Protein AF-A0AAV7JCQ1-F1 (afdb_monomer_lite)

Secondary structure (DSSP, 8-state):
-EEEEEEEETTEEEEEEEEHHHHHHHHHHHHHTT----PPPP-SSSTT-HHHHHHHHHHHHHHHHHHHHSHHHHTSHHHHHHH-TTTHHHHHHHHHHHHHHHHGGG-TTEEEEEE-TT-SS-TTEEEEEEEESS-TTSPPEEEEEEEPPTT----HHHHHHHHHHHHH--BTTB---SEEEEETTEEEEEEE--TT--HHHHHHT------

Organism: NCBI:txid111878

InterPro domains:
  IPR001683 Phox homology [PF00787] (9-85)
  IPR001683 Phox homology [PS50195] (1-90)
  IPR036871 PX domain superfamily [G3DSA:3.30.1520.10] (3-102)
  IPR036871 PX domain superfamily [SSF64268] (8-86)
  IPR051837 Sorting Nexin/PX Domain-Containing Protein Kinase-Like [PTHR22999] (10-205)

Foldseek 3Di:
DWAKEWDDDPPDIDIDTHDLVLVVVLQVVCVVVVNDDDQDDDDDPCCVPPVNSVVNNVRVNVVLVVQCVDPQSCPDPSNQCSRPVPCSLVVLQVVQVVQVVVVCVVVVQKDFPAWPSVDDDDSQKTWTWMDGPVDNPQAIKIKIWHFDHPPDPDDQVRVQVVQVVQQVDDDPQDFHFVDKDADPGGIITMGGDDQQDHPVCVVVVHHDDDD

Sequence (211 aa):
MYLCCSFSSDSNTNSILKRYSDFNDLNQKLIIFGITHPLPPKKFFGNMDPSFIQDRQLRLQTFIDHITQDPAIANALIVQSFFDPAHFLERMHEEALEYVSMQLRSEPKWQIVESLKDFGWRQRKHYSLAKSKVDAKISDHILIMVENGPDIALGERELNSALKTLCTIQHPYIYPTTFALPCEVGALILREFNPEGSLKDYIYKVHLVMI

Structure (mmCIF, N/CA/C/O backbone):
data_AF-A0AAV7JCQ1-F1
#
_entry.id   AF-A0AAV7JCQ1-F1
#
loop_
_atom_site.group_PDB
_atom_site.id
_atom_site.type_symbol
_atom_site.label_atom_id
_atom_site.label_alt_id
_atom_site.label_comp_id
_atom_site.label_asym_id
_atom_site.label_entity_id
_atom_site.label_seq_id
_atom_site.pdbx_PDB_ins_code
_atom_site.Cartn_x
_atom_site.Cartn_y
_atom_site.Cartn_z
_atom_site.occupancy
_atom_site.B_iso_or_equiv
_atom_site.auth_seq_id
_atom_site.auth_comp_id
_atom_site.auth_asym_id
_atom_site.auth_atom_id
_atom_site.pdbx_PDB_model_num
ATOM 1 N N . MET A 1 1 ? 23.070 -6.849 -18.634 1.00 61.16 1 MET A N 1
ATOM 2 C CA . MET A 1 1 ? 23.321 -5.396 -18.629 1.00 61.16 1 MET A CA 1
ATOM 3 C C . MET A 1 1 ? 22.218 -4.720 -17.846 1.00 61.16 1 MET A C 1
ATOM 5 O O . MET A 1 1 ? 21.051 -4.965 -18.147 1.00 61.16 1 MET A O 1
ATOM 9 N N . TYR A 1 2 ? 22.591 -3.950 -16.830 1.00 71.69 2 TYR A N 1
ATOM 10 C CA . TYR A 1 2 ? 21.657 -3.087 -16.122 1.00 71.69 2 TYR A CA 1
ATOM 11 C C . TYR A 1 2 ? 21.530 -1.755 -16.861 1.00 71.69 2 TYR A C 1
ATOM 13 O O . TYR A 1 2 ? 22.494 -1.279 -17.458 1.00 71.69 2 TYR A O 1
ATOM 21 N N . LEU A 1 3 ? 20.325 -1.204 -16.861 1.00 79.88 3 LEU A N 1
ATOM 22 C CA . LEU A 1 3 ? 19.950 0.034 -17.521 1.00 79.88 3 LEU A CA 1
ATOM 23 C C . LEU A 1 3 ? 19.464 0.978 -16.426 1.00 79.88 3 LEU A C 1
ATOM 25 O O . LEU A 1 3 ? 18.695 0.568 -15.552 1.00 79.88 3 LEU A O 1
ATOM 29 N N . CYS A 1 4 ? 19.992 2.198 -16.446 1.00 81.25 4 CYS A N 1
ATOM 30 C CA . CYS A 1 4 ? 19.630 3.231 -15.495 1.00 81.25 4 CYS A CA 1
ATOM 31 C C . CYS A 1 4 ? 18.462 4.040 -16.064 1.00 81.25 4 CYS A C 1
ATOM 33 O O . CYS A 1 4 ? 18.537 4.473 -17.215 1.00 81.25 4 CYS A O 1
ATOM 35 N N . CYS A 1 5 ? 17.413 4.228 -15.270 1.00 81.69 5 CYS A N 1
ATOM 36 C CA . CYS A 1 5 ? 16.334 5.173 -15.548 1.00 81.69 5 CYS A CA 1
ATOM 37 C C . CYS A 1 5 ? 16.123 6.042 -14.310 1.00 81.69 5 CYS A C 1
ATOM 39 O O . CYS A 1 5 ? 16.280 5.563 -13.186 1.00 81.69 5 CYS A O 1
ATOM 41 N N . SER A 1 6 ? 15.754 7.297 -14.512 1.00 77.88 6 SER A N 1
ATOM 42 C CA . SER A 1 6 ? 15.454 8.232 -13.430 1.00 77.88 6 SER A CA 1
ATOM 43 C C . SER A 1 6 ? 13.947 8.368 -13.246 1.00 77.88 6 SER A C 1
ATOM 45 O O . SER A 1 6 ? 13.186 8.210 -14.195 1.00 77.88 6 SER A O 1
ATOM 47 N N . PHE A 1 7 ? 13.503 8.674 -12.035 1.00 73.62 7 PHE A N 1
ATOM 48 C CA . PHE A 1 7 ? 12.122 9.054 -11.751 1.00 73.62 7 PHE A CA 1
ATOM 49 C C . PHE A 1 7 ? 12.107 10.091 -10.629 1.00 73.62 7 PHE A C 1
ATOM 51 O O . PHE A 1 7 ? 13.024 10.145 -9.807 1.00 73.62 7 PHE A O 1
ATOM 58 N N . SER A 1 8 ? 11.080 10.932 -10.596 1.00 67.75 8 SER A N 1
ATOM 59 C CA . SER A 1 8 ? 10.931 11.950 -9.557 1.00 67.75 8 SER A CA 1
ATOM 60 C C . SER A 1 8 ? 9.838 11.549 -8.576 1.00 67.75 8 SER A C 1
ATOM 62 O O . SER A 1 8 ? 8.750 11.153 -8.985 1.00 67.75 8 SER A O 1
ATOM 64 N N . SER A 1 9 ? 10.125 11.688 -7.286 1.00 58.06 9 SER A N 1
ATOM 65 C CA . SER A 1 9 ? 9.139 11.621 -6.205 1.00 58.06 9 SER A CA 1
ATOM 66 C C . SER A 1 9 ? 9.400 12.795 -5.268 1.00 58.06 9 SER A C 1
ATOM 68 O O . SER A 1 9 ? 10.534 12.944 -4.809 1.00 58.06 9 SER A O 1
ATOM 70 N N . ASP A 1 10 ? 8.391 13.638 -5.038 1.00 53.06 10 ASP A N 1
ATOM 71 C CA . ASP A 1 10 ? 8.399 14.733 -4.058 1.00 53.06 10 ASP A CA 1
ATOM 72 C C . ASP A 1 10 ? 9.729 15.502 -3.989 1.00 53.06 10 ASP A C 1
ATOM 74 O O . ASP A 1 10 ? 10.432 15.505 -2.982 1.00 53.06 10 ASP A O 1
ATOM 78 N N . SER A 1 11 ? 10.085 16.157 -5.101 1.00 52.19 11 SER A N 1
ATOM 79 C CA . SER A 1 11 ? 11.273 17.016 -5.299 1.00 52.19 11 SER A CA 1
ATOM 80 C C . SER A 1 11 ? 12.657 16.346 -5.339 1.00 52.19 11 SER A C 1
ATOM 82 O O . SER A 1 11 ? 13.625 17.014 -5.703 1.00 52.19 11 SER A O 1
ATOM 84 N N . ASN A 1 12 ? 12.765 15.033 -5.107 1.00 62.34 12 ASN A N 1
ATOM 85 C CA . ASN A 1 12 ? 14.009 14.279 -5.292 1.00 62.34 12 ASN A CA 1
ATOM 86 C C . ASN A 1 12 ? 14.006 13.486 -6.609 1.00 62.34 12 ASN A C 1
ATOM 88 O O . ASN A 1 12 ? 13.016 12.850 -6.975 1.00 62.34 12 ASN A O 1
ATOM 92 N N . THR A 1 13 ? 15.136 13.507 -7.325 1.00 72.25 13 THR A N 1
ATOM 93 C CA . THR A 1 13 ? 15.351 12.645 -8.499 1.00 72.25 13 THR A CA 1
ATOM 94 C C . THR A 1 13 ? 16.022 11.358 -8.044 1.00 72.25 13 THR A C 1
ATOM 96 O O . THR A 1 13 ? 17.185 11.366 -7.646 1.00 72.25 13 THR A O 1
ATOM 99 N N . ASN A 1 14 ? 15.283 10.257 -8.108 1.00 78.50 14 ASN A N 1
ATOM 100 C CA . ASN A 1 14 ? 15.769 8.918 -7.814 1.00 78.50 14 ASN A CA 1
ATOM 101 C C . ASN A 1 14 ? 16.173 8.210 -9.110 1.00 78.50 14 ASN A C 1
ATOM 103 O O . ASN A 1 14 ? 15.700 8.547 -10.195 1.00 78.50 14 ASN A O 1
ATOM 107 N N . SER A 1 15 ? 17.050 7.213 -9.005 1.00 83.81 15 SER A N 1
ATOM 108 C CA . SER A 1 15 ? 17.444 6.378 -10.142 1.00 83.81 15 SER A CA 1
ATOM 109 C C . SER A 1 15 ? 17.246 4.905 -9.823 1.00 83.81 15 SER A C 1
ATOM 111 O O . SER A 1 15 ? 17.480 4.460 -8.701 1.00 83.81 15 SER A O 1
ATOM 113 N N . ILE A 1 16 ? 16.807 4.147 -10.822 1.00 87.69 16 ILE A N 1
ATOM 114 C CA . ILE A 1 16 ? 16.701 2.695 -10.762 1.00 87.69 16 ILE A CA 1
ATOM 115 C C . ILE A 1 16 ? 17.713 2.049 -11.681 1.00 87.69 16 ILE A C 1
ATOM 117 O O . ILE A 1 16 ? 17.907 2.466 -12.820 1.00 87.69 16 ILE A O 1
ATOM 121 N N . LEU A 1 17 ? 18.299 0.960 -11.199 1.00 90.88 17 LEU A N 1
ATOM 122 C CA . LEU A 1 17 ? 19.210 0.131 -11.965 1.00 90.88 17 LEU A CA 1
ATOM 123 C C . LEU A 1 17 ? 18.565 -1.241 -12.186 1.00 90.88 17 LEU A C 1
ATOM 125 O O . LEU A 1 17 ? 18.558 -2.091 -11.296 1.00 90.88 17 LEU A O 1
ATOM 129 N N . LYS A 1 18 ? 17.997 -1.464 -13.377 1.00 92.00 18 LYS A N 1
ATOM 130 C CA . LYS A 1 18 ? 17.222 -2.677 -13.705 1.00 92.00 18 LYS A CA 1
ATOM 131 C C . LYS A 1 18 ? 17.664 -3.289 -15.025 1.00 92.00 18 LYS A C 1
ATOM 133 O O . LYS A 1 18 ? 18.114 -2.599 -15.936 1.00 92.00 18 LYS A O 1
ATOM 138 N N . ARG A 1 19 ? 17.559 -4.607 -15.163 1.00 91.94 19 ARG A N 1
ATOM 139 C CA . ARG A 1 19 ? 17.804 -5.284 -16.443 1.00 91.94 19 ARG A CA 1
ATOM 140 C C . ARG A 1 19 ? 16.589 -5.099 -17.338 1.00 91.94 19 ARG A C 1
ATOM 142 O O . ARG A 1 19 ? 15.465 -5.035 -16.859 1.00 91.94 19 ARG A O 1
ATOM 149 N N . TYR A 1 20 ? 16.795 -5.137 -18.653 1.00 91.94 20 TYR A N 1
ATOM 150 C CA . TYR A 1 20 ? 15.691 -5.112 -19.621 1.00 91.94 20 TYR A CA 1
ATOM 151 C C . TYR A 1 20 ? 14.612 -6.180 -19.337 1.00 91.94 20 TYR A C 1
ATOM 153 O O . TYR A 1 20 ? 13.430 -5.923 -19.535 1.00 91.94 20 TYR A O 1
ATOM 161 N N . SER A 1 21 ? 15.005 -7.371 -18.863 1.00 92.50 21 SER A N 1
ATOM 162 C CA . SER A 1 21 ? 14.058 -8.423 -18.464 1.00 92.50 21 SER A CA 1
ATOM 163 C C . SER A 1 21 ? 13.090 -7.951 -17.385 1.00 92.50 21 SER A C 1
ATOM 165 O O . SER A 1 21 ? 11.907 -8.238 -17.480 1.00 92.50 21 SER A O 1
ATOM 167 N N . ASP A 1 22 ? 13.570 -7.165 -16.425 1.00 94.38 22 ASP A N 1
ATOM 168 C CA . ASP A 1 22 ? 12.761 -6.697 -15.306 1.00 94.38 22 ASP A CA 1
ATOM 169 C C . ASP A 1 22 ? 11.690 -5.700 -15.808 1.00 94.38 22 ASP A C 1
ATOM 171 O O . ASP A 1 22 ? 10.535 -5.770 -15.394 1.00 94.38 22 ASP A O 1
ATOM 175 N N . PHE A 1 23 ? 12.033 -4.829 -16.772 1.00 94.50 23 PHE A N 1
ATOM 176 C CA . PHE A 1 23 ? 11.061 -3.956 -17.457 1.00 94.50 23 PHE A CA 1
ATOM 177 C C . PHE A 1 23 ? 10.055 -4.751 -18.293 1.00 94.50 23 PHE A C 1
ATOM 179 O O . PHE A 1 23 ? 8.871 -4.425 -18.325 1.00 94.50 23 PHE A O 1
ATOM 186 N N . ASN A 1 24 ? 10.517 -5.801 -18.976 1.00 93.56 24 ASN A N 1
ATOM 187 C CA . ASN A 1 24 ? 9.639 -6.690 -19.727 1.00 93.56 24 ASN A CA 1
ATOM 188 C C . ASN A 1 24 ? 8.624 -7.373 -18.806 1.00 93.56 24 ASN A C 1
ATOM 190 O O . ASN A 1 24 ? 7.446 -7.413 -19.145 1.00 93.56 24 ASN A O 1
ATOM 194 N N . ASP A 1 25 ? 9.057 -7.854 -17.645 1.00 93.81 25 ASP A N 1
ATOM 195 C CA . ASP A 1 25 ? 8.185 -8.509 -16.672 1.00 93.81 25 ASP A CA 1
ATOM 196 C C . ASP A 1 25 ? 7.176 -7.527 -16.063 1.00 93.81 25 ASP A C 1
ATOM 198 O O . ASP A 1 25 ? 6.000 -7.867 -15.920 1.00 93.81 25 ASP A O 1
ATOM 202 N N . LEU A 1 26 ? 7.595 -6.289 -15.768 1.00 94.50 26 LEU A N 1
ATOM 203 C CA . LEU A 1 26 ? 6.680 -5.218 -15.364 1.00 94.50 26 LEU A CA 1
ATOM 204 C C . LEU A 1 26 ? 5.636 -4.934 -16.453 1.00 94.50 26 LEU A C 1
ATOM 206 O O . LEU A 1 26 ? 4.442 -4.909 -16.163 1.00 94.50 26 LEU A O 1
ATOM 210 N N . ASN A 1 27 ? 6.061 -4.774 -17.708 1.00 94.06 27 ASN A N 1
ATOM 211 C CA . ASN A 1 27 ? 5.157 -4.495 -18.822 1.00 94.06 27 ASN A CA 1
ATOM 212 C C . ASN A 1 27 ? 4.129 -5.620 -19.030 1.00 94.06 27 ASN A C 1
ATOM 214 O O . ASN A 1 27 ? 2.952 -5.345 -19.229 1.00 94.06 27 ASN A O 1
ATOM 218 N N . GLN A 1 28 ? 4.540 -6.890 -18.923 1.00 92.69 28 GLN A N 1
ATOM 219 C CA . GLN A 1 28 ? 3.600 -8.016 -19.002 1.00 92.69 28 GLN A CA 1
ATOM 220 C C . GLN A 1 28 ? 2.552 -7.972 -17.883 1.00 92.69 28 GLN A C 1
ATOM 222 O O . GLN A 1 28 ? 1.379 -8.231 -18.139 1.00 92.69 28 GLN A O 1
ATOM 227 N N . LYS A 1 29 ? 2.946 -7.597 -16.658 1.00 92.75 29 LYS A N 1
ATOM 228 C CA . LYS A 1 29 ? 1.998 -7.415 -15.549 1.00 92.75 29 LYS A CA 1
ATOM 229 C C . LYS A 1 29 ? 1.035 -6.259 -15.818 1.00 92.75 29 LYS A C 1
ATOM 231 O O . LYS A 1 29 ? -0.156 -6.422 -15.593 1.00 92.75 29 LYS A O 1
ATOM 236 N N . LEU A 1 30 ? 1.523 -5.127 -16.326 1.00 91.69 30 LEU A N 1
ATOM 237 C CA . LEU A 1 30 ? 0.706 -3.948 -16.643 1.00 91.69 30 LEU A CA 1
ATOM 238 C C . LEU A 1 30 ? -0.323 -4.218 -17.752 1.00 91.69 30 LEU A C 1
ATOM 240 O O . LEU A 1 30 ? -1.477 -3.815 -17.620 1.00 91.69 30 LEU A O 1
ATOM 244 N N . ILE A 1 31 ? 0.056 -4.971 -18.791 1.00 91.06 31 ILE A N 1
ATOM 245 C CA . ILE A 1 31 ? -0.844 -5.336 -19.897 1.00 91.06 31 ILE A CA 1
ATOM 246 C C . ILE A 1 31 ? -2.062 -6.128 -19.401 1.00 91.06 31 ILE A C 1
ATOM 248 O O . ILE A 1 31 ? -3.165 -5.912 -19.900 1.00 91.06 31 ILE A O 1
ATOM 252 N N . ILE A 1 32 ? -1.899 -7.000 -18.396 1.00 87.06 32 ILE A N 1
ATOM 253 C CA . ILE A 1 32 ? -3.019 -7.744 -17.785 1.00 87.06 32 ILE A CA 1
ATOM 254 C C . ILE A 1 32 ? -4.061 -6.784 -17.189 1.00 87.06 32 ILE A C 1
ATOM 256 O O . ILE A 1 32 ? -5.254 -7.080 -17.210 1.00 87.06 32 ILE A O 1
ATOM 260 N N . PHE A 1 33 ? -3.627 -5.616 -16.709 1.00 83.00 33 PHE A N 1
ATOM 261 C CA . PHE A 1 33 ? -4.494 -4.560 -16.182 1.00 83.00 33 PHE A CA 1
ATOM 262 C C . PHE A 1 33 ? -4.992 -3.580 -17.260 1.00 83.00 33 PHE A C 1
ATOM 264 O O . PHE A 1 33 ? -5.575 -2.554 -16.927 1.00 83.00 33 PHE A O 1
ATOM 271 N N . GLY A 1 34 ? -4.768 -3.869 -18.547 1.00 85.62 34 GLY A N 1
ATOM 272 C CA . GLY A 1 34 ? -5.175 -3.011 -19.665 1.00 85.62 34 GLY A CA 1
ATOM 273 C C . GLY A 1 34 ? -4.279 -1.788 -19.890 1.00 85.62 34 GLY A C 1
ATOM 274 O O . GLY A 1 34 ? -4.560 -0.978 -20.771 1.00 85.62 34 GLY A O 1
ATOM 275 N N . ILE A 1 35 ? -3.184 -1.658 -19.137 1.00 83.62 35 ILE A N 1
ATOM 276 C CA . ILE A 1 35 ? -2.216 -0.569 -19.285 1.00 83.62 35 ILE A CA 1
ATOM 277 C C . ILE A 1 35 ? -1.240 -0.969 -20.388 1.00 83.62 35 ILE A C 1
ATOM 279 O O . ILE A 1 35 ? -0.440 -1.892 -20.224 1.00 83.62 35 ILE A O 1
ATOM 283 N N . THR A 1 36 ? -1.317 -0.296 -21.535 1.00 81.38 36 THR A N 1
ATOM 284 C CA . THR A 1 36 ? -0.523 -0.650 -22.716 1.00 81.38 36 THR A CA 1
ATOM 285 C C . THR A 1 36 ? 0.457 0.460 -23.068 1.00 81.38 36 THR A C 1
ATOM 287 O O . THR A 1 36 ? 0.069 1.590 -23.347 1.00 81.38 36 THR A O 1
ATOM 290 N N . HIS A 1 37 ? 1.749 0.128 -23.083 1.00 78.88 37 HIS A N 1
ATOM 291 C CA . HIS A 1 37 ? 2.787 1.013 -23.600 1.00 78.88 37 HIS A CA 1
ATOM 292 C C . HIS A 1 37 ? 3.837 0.204 -24.374 1.00 78.88 37 HIS A C 1
ATOM 294 O O . HIS A 1 37 ? 4.206 -0.895 -23.944 1.00 78.88 37 HIS A O 1
ATOM 300 N N . PRO A 1 38 ? 4.326 0.691 -25.530 1.00 79.06 38 PRO A N 1
ATOM 301 C CA . PRO A 1 38 ? 5.313 -0.037 -26.310 1.00 79.06 38 PRO A CA 1
ATOM 302 C C . PRO A 1 38 ? 6.655 -0.098 -25.576 1.00 79.06 38 PRO A C 1
ATOM 304 O O . PRO A 1 38 ? 7.371 0.893 -25.449 1.00 79.06 38 PRO A O 1
ATOM 307 N N . LEU A 1 39 ? 7.039 -1.299 -25.148 1.00 86.31 39 LEU A N 1
ATOM 308 C CA . LEU A 1 39 ? 8.393 -1.562 -24.676 1.00 86.31 39 LEU A CA 1
ATOM 309 C C . LEU A 1 39 ? 9.349 -1.671 -25.882 1.00 86.31 39 LEU A C 1
ATOM 311 O O . LEU A 1 39 ? 8.986 -2.297 -26.884 1.00 86.31 39 LEU A O 1
ATOM 315 N N . PRO A 1 40 ? 10.582 -1.125 -25.827 1.00 84.56 40 PRO A N 1
ATOM 316 C CA . PRO A 1 40 ? 11.563 -1.334 -26.892 1.00 84.56 40 PRO A CA 1
ATOM 317 C C . PRO A 1 40 ? 11.792 -2.834 -27.139 1.00 84.56 40 PRO A C 1
ATOM 319 O O . PRO A 1 40 ? 11.845 -3.596 -26.174 1.00 84.56 40 PRO A O 1
ATOM 322 N N . PRO A 1 41 ? 11.961 -3.294 -28.390 1.00 81.88 41 PRO A N 1
ATOM 323 C CA . PRO A 1 41 ? 12.052 -4.719 -28.692 1.00 81.88 41 PRO A CA 1
ATOM 324 C C . PRO A 1 41 ? 13.305 -5.390 -28.102 1.00 81.88 41 PRO A C 1
ATOM 326 O O . PRO A 1 41 ? 14.368 -4.781 -27.893 1.00 81.88 41 PRO A O 1
ATOM 329 N N . LYS A 1 42 ? 13.194 -6.704 -27.868 1.00 82.69 42 LYS A N 1
ATOM 330 C CA . LYS A 1 42 ? 14.349 -7.558 -27.562 1.00 82.69 42 LYS A CA 1
ATOM 331 C C . LYS A 1 42 ? 15.278 -7.601 -28.776 1.00 82.69 42 LYS A C 1
ATOM 333 O O . LYS A 1 42 ? 14.833 -7.689 -29.914 1.00 82.69 42 LYS A O 1
ATOM 338 N N . LYS A 1 43 ? 16.585 -7.570 -28.517 1.00 83.06 43 LYS A N 1
ATOM 339 C CA . LYS A 1 43 ? 17.634 -7.716 -29.533 1.00 83.06 43 LYS A CA 1
ATOM 340 C C . LYS A 1 43 ? 18.603 -8.777 -29.034 1.00 83.06 43 LYS A C 1
ATOM 342 O O . LYS A 1 43 ? 19.131 -8.632 -27.931 1.00 83.06 43 LYS A O 1
ATOM 347 N N . PHE A 1 44 ? 18.767 -9.845 -29.810 1.00 74.06 44 PHE A N 1
ATOM 348 C CA . PHE A 1 44 ? 19.559 -11.018 -29.427 1.00 74.06 44 PHE A CA 1
ATOM 349 C C . PHE A 1 44 ? 21.017 -10.936 -29.910 1.00 74.06 44 PHE A C 1
ATOM 351 O O . PHE A 1 44 ? 21.899 -11.457 -29.240 1.00 74.06 44 PHE A O 1
ATOM 358 N N . PHE A 1 45 ? 21.286 -10.208 -31.000 1.00 74.94 45 PHE A N 1
ATOM 359 C CA . PHE A 1 45 ? 22.631 -9.964 -31.541 1.00 74.94 45 PHE A CA 1
ATOM 360 C C . PHE A 1 45 ? 22.998 -8.477 -31.456 1.00 74.94 45 PHE A C 1
ATOM 362 O O . PHE A 1 45 ? 22.146 -7.623 -31.690 1.00 74.94 45 PHE A O 1
ATOM 369 N N . GLY A 1 46 ? 24.250 -8.140 -31.123 1.00 77.81 46 GLY A N 1
ATOM 370 C CA . GLY A 1 46 ? 24.684 -6.737 -30.994 1.00 77.81 46 GLY A CA 1
ATOM 371 C C . GLY A 1 46 ? 23.925 -5.967 -29.904 1.00 77.81 46 GLY A C 1
ATOM 372 O O . GLY A 1 46 ? 23.603 -4.793 -30.069 1.00 77.81 46 GLY A O 1
ATOM 373 N N . ASN A 1 47 ? 23.567 -6.652 -28.816 1.00 77.88 47 ASN A N 1
ATOM 374 C CA . ASN A 1 47 ? 22.853 -6.092 -27.665 1.00 77.88 47 ASN A CA 1
ATOM 375 C C . ASN A 1 47 ? 23.764 -5.327 -26.689 1.00 77.88 47 ASN A C 1
ATOM 377 O O . ASN A 1 47 ? 23.254 -4.708 -25.758 1.00 77.88 47 ASN A O 1
ATOM 381 N N . MET A 1 48 ? 25.077 -5.380 -26.921 1.00 82.62 48 MET A N 1
ATOM 382 C CA . MET A 1 48 ? 26.105 -4.620 -26.208 1.00 82.62 48 MET A CA 1
ATOM 383 C C . MET A 1 48 ? 26.631 -3.434 -27.036 1.00 82.62 48 MET A C 1
ATOM 385 O O . MET A 1 48 ? 27.576 -2.775 -26.618 1.00 82.62 48 MET A O 1
ATOM 389 N N . ASP A 1 49 ? 26.051 -3.180 -28.215 1.00 89.25 49 ASP A N 1
ATOM 390 C CA . ASP A 1 49 ? 26.411 -2.029 -29.043 1.00 89.25 49 ASP A CA 1
ATOM 391 C C . ASP A 1 49 ? 26.050 -0.709 -28.322 1.00 89.25 49 ASP A C 1
ATOM 393 O O . ASP A 1 49 ? 24.901 -0.566 -27.893 1.00 89.25 49 ASP A O 1
ATOM 397 N N . PRO A 1 50 ? 26.980 0.256 -28.177 1.00 88.50 50 PRO A N 1
ATOM 398 C CA . PRO A 1 50 ? 26.738 1.485 -27.418 1.00 88.50 50 PRO A CA 1
ATOM 399 C C . PRO A 1 50 ? 25.542 2.309 -27.904 1.00 88.50 50 PRO A C 1
ATOM 401 O O . PRO A 1 50 ? 24.747 2.758 -27.079 1.00 88.50 50 PRO A O 1
ATOM 404 N N . SER A 1 51 ? 25.373 2.464 -29.223 1.00 88.62 51 SER A N 1
ATOM 405 C CA . SER A 1 51 ? 24.254 3.228 -29.796 1.00 88.62 51 SER A CA 1
ATOM 406 C C . SER A 1 51 ? 22.918 2.556 -29.488 1.00 88.62 51 SER A C 1
ATOM 408 O O . SER A 1 51 ? 21.962 3.193 -29.051 1.00 88.62 51 SER A O 1
ATOM 410 N N . PHE A 1 52 ? 22.887 1.227 -29.584 1.00 88.38 52 PHE A N 1
ATOM 411 C CA . PHE A 1 52 ? 21.719 0.441 -29.233 1.00 88.38 52 PHE A CA 1
ATOM 412 C C . PHE A 1 52 ? 21.362 0.524 -27.743 1.00 88.38 52 PHE A C 1
ATOM 414 O O . PHE A 1 52 ? 20.182 0.571 -27.387 1.00 88.38 52 PHE A O 1
ATOM 421 N N . ILE A 1 53 ? 22.365 0.510 -26.862 1.00 88.69 53 ILE A N 1
ATOM 422 C CA . ILE A 1 53 ? 22.154 0.652 -25.419 1.00 88.69 53 ILE A CA 1
ATOM 423 C C . ILE A 1 53 ? 21.565 2.026 -25.114 1.00 88.69 53 ILE A C 1
ATOM 425 O O . ILE A 1 53 ? 20.589 2.095 -24.370 1.00 88.69 53 ILE A O 1
ATOM 429 N N . GLN A 1 54 ? 22.114 3.087 -25.708 1.00 88.44 54 GLN A N 1
ATOM 430 C CA . GLN A 1 54 ? 21.641 4.457 -25.519 1.00 88.44 54 GLN A CA 1
ATOM 431 C C . GLN A 1 54 ? 20.189 4.622 -25.991 1.00 88.44 54 GLN A C 1
ATOM 433 O O . GLN A 1 54 ? 19.339 5.075 -25.223 1.00 88.44 54 GLN A O 1
ATOM 438 N N . ASP A 1 55 ? 19.873 4.158 -27.202 1.00 90.19 55 ASP A N 1
ATOM 439 C CA . ASP A 1 55 ? 18.508 4.177 -27.739 1.00 90.19 55 ASP A CA 1
ATOM 440 C C . ASP A 1 55 ? 17.531 3.403 -26.849 1.00 90.19 55 ASP A C 1
ATOM 442 O O . ASP A 1 55 ? 16.390 3.818 -26.622 1.00 90.19 55 ASP A O 1
ATOM 446 N N . ARG A 1 56 ? 17.967 2.253 -26.326 1.00 91.38 56 ARG A N 1
ATOM 447 C CA . ARG A 1 56 ? 17.156 1.452 -25.413 1.00 91.38 56 ARG A CA 1
ATOM 448 C C . ARG A 1 56 ? 16.941 2.167 -24.082 1.00 91.38 56 ARG A C 1
ATOM 450 O O . ARG A 1 56 ? 15.818 2.132 -23.593 1.00 91.38 56 ARG A O 1
ATOM 457 N N . GLN A 1 57 ? 17.968 2.786 -23.501 1.00 91.06 57 GLN A N 1
ATOM 458 C CA . GLN A 1 57 ? 17.839 3.557 -22.260 1.00 91.06 57 GLN A CA 1
ATOM 459 C C . GLN A 1 57 ? 16.829 4.692 -22.423 1.00 91.06 57 GLN A C 1
ATOM 461 O O . GLN A 1 57 ? 15.933 4.811 -21.595 1.00 91.06 57 GLN A O 1
ATOM 466 N N . LEU A 1 58 ? 16.897 5.441 -23.528 1.00 91.19 58 LEU A N 1
ATOM 467 C CA . LEU A 1 58 ? 15.949 6.518 -23.819 1.00 91.19 58 LEU A CA 1
ATOM 468 C C . LEU A 1 58 ? 14.504 6.007 -23.892 1.00 91.19 58 LEU A C 1
ATOM 470 O O . LEU A 1 58 ? 13.608 6.563 -23.268 1.00 91.19 58 LEU A O 1
ATOM 474 N N . ARG A 1 59 ? 14.268 4.905 -24.611 1.00 92.00 59 ARG A N 1
ATOM 475 C CA . ARG A 1 59 ? 12.920 4.326 -24.739 1.00 92.00 59 ARG A CA 1
ATOM 476 C C . ARG A 1 59 ? 12.398 3.730 -23.432 1.00 92.00 59 ARG A C 1
ATOM 478 O O . ARG A 1 59 ? 11.198 3.773 -23.182 1.00 92.00 59 ARG A O 1
ATOM 485 N N . LEU A 1 60 ? 13.276 3.159 -22.606 1.00 93.88 60 LEU A N 1
ATOM 486 C CA . LEU A 1 60 ? 12.898 2.701 -21.268 1.00 93.88 60 LEU A CA 1
ATOM 487 C C . LEU A 1 60 ? 12.596 3.875 -20.336 1.00 93.88 60 LEU A C 1
ATOM 489 O O . LEU A 1 60 ? 11.673 3.763 -19.538 1.00 93.88 60 LEU A O 1
ATOM 493 N N . GLN A 1 61 ? 13.300 5.001 -20.478 1.00 92.62 61 GLN A N 1
ATOM 494 C CA . GLN A 1 61 ? 12.966 6.228 -19.761 1.00 92.62 61 GLN A CA 1
ATOM 495 C C . GLN A 1 61 ? 11.562 6.710 -20.138 1.00 92.62 61 GLN A C 1
ATOM 497 O O . GLN A 1 61 ? 10.742 6.894 -19.251 1.00 92.62 61 GLN A O 1
ATOM 502 N N . THR A 1 62 ? 11.230 6.774 -21.433 1.00 91.88 62 THR A N 1
ATOM 503 C CA . THR A 1 62 ? 9.871 7.128 -21.885 1.00 91.88 62 THR A CA 1
ATOM 504 C C . THR A 1 62 ? 8.798 6.198 -21.310 1.00 91.88 62 THR A C 1
ATOM 506 O O . THR A 1 62 ? 7.722 6.655 -20.932 1.00 91.88 62 THR A O 1
ATOM 509 N N . PHE A 1 63 ? 9.088 4.897 -21.205 1.00 92.38 63 PHE A N 1
ATOM 510 C CA . PHE A 1 63 ? 8.187 3.942 -20.558 1.00 92.38 63 PHE A CA 1
ATOM 511 C C . PHE A 1 63 ? 7.982 4.259 -19.066 1.00 92.38 63 PHE A C 1
ATOM 513 O O . PHE A 1 63 ? 6.844 4.235 -18.602 1.00 92.38 63 PHE A O 1
ATOM 520 N N . ILE A 1 64 ? 9.050 4.585 -18.328 1.00 92.62 64 ILE A N 1
ATOM 521 C CA . ILE A 1 64 ? 8.964 5.005 -16.919 1.00 92.62 64 ILE A CA 1
ATOM 522 C C . ILE A 1 64 ? 8.172 6.302 -16.774 1.00 92.62 64 ILE A C 1
ATOM 524 O O . ILE A 1 64 ? 7.249 6.356 -15.961 1.00 92.62 64 ILE A O 1
ATOM 528 N N . ASP A 1 65 ? 8.471 7.309 -17.592 1.00 90.88 65 ASP A N 1
ATOM 529 C CA . ASP A 1 65 ? 7.767 8.592 -17.582 1.00 90.88 65 ASP A CA 1
ATOM 530 C C . ASP A 1 65 ? 6.263 8.378 -17.797 1.00 90.88 65 ASP A C 1
ATOM 532 O O . ASP A 1 65 ? 5.438 8.949 -17.094 1.00 90.88 65 ASP A O 1
ATOM 536 N N . HIS A 1 66 ? 5.886 7.490 -18.719 1.00 90.19 66 HIS A N 1
ATOM 537 C CA . HIS A 1 66 ? 4.487 7.181 -18.989 1.00 90.19 66 HIS A CA 1
ATOM 538 C C . HIS A 1 66 ? 3.767 6.529 -17.798 1.00 90.19 66 HIS A C 1
ATOM 540 O O . HIS A 1 66 ? 2.690 6.980 -17.415 1.00 90.19 66 HIS A O 1
ATOM 546 N N . ILE A 1 67 ? 4.343 5.488 -17.185 1.00 90.38 67 ILE A N 1
ATOM 547 C CA . ILE A 1 67 ? 3.684 4.784 -16.065 1.00 90.38 67 ILE A CA 1
ATOM 548 C C . ILE A 1 67 ? 3.680 5.598 -14.764 1.00 90.38 67 ILE A C 1
ATOM 550 O O . ILE A 1 67 ? 2.949 5.264 -13.837 1.00 90.38 67 ILE A O 1
ATOM 554 N N . THR A 1 68 ? 4.504 6.645 -14.685 1.00 89.94 68 THR A N 1
ATOM 555 C CA . THR A 1 68 ? 4.574 7.555 -13.531 1.00 89.94 68 THR A CA 1
ATOM 556 C C . THR A 1 68 ? 3.738 8.825 -13.707 1.00 89.94 68 THR A C 1
ATOM 558 O O . THR A 1 68 ? 3.482 9.509 -12.721 1.00 89.94 68 THR A O 1
ATOM 561 N N . GLN A 1 69 ? 3.264 9.126 -14.922 1.00 88.31 69 GLN A N 1
ATOM 562 C CA . GLN A 1 69 ? 2.373 10.263 -15.196 1.00 88.31 69 GLN A CA 1
ATOM 563 C C . GLN A 1 69 ? 0.960 10.081 -14.632 1.00 88.31 69 GLN A C 1
ATOM 565 O O . GLN A 1 69 ? 0.333 11.062 -14.238 1.00 88.31 69 GLN A O 1
ATOM 570 N N . ASP A 1 70 ? 0.446 8.851 -14.616 1.00 85.88 70 ASP A N 1
ATOM 571 C CA . ASP A 1 70 ? -0.8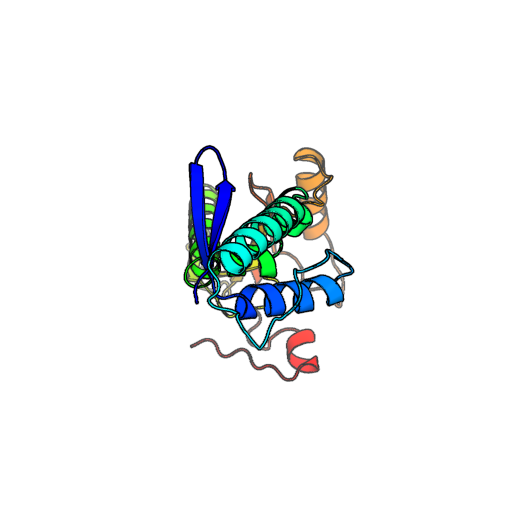71 8.541 -14.062 1.00 85.88 70 ASP A CA 1
ATOM 572 C C . ASP A 1 70 ? -0.728 8.169 -12.575 1.00 85.88 70 ASP A C 1
ATOM 574 O O . ASP A 1 70 ? -0.085 7.161 -12.272 1.00 85.88 70 ASP A O 1
ATOM 578 N N . PRO A 1 71 ? -1.328 8.922 -11.632 1.00 84.25 71 PRO A N 1
ATOM 579 C CA . PRO A 1 71 ? -1.198 8.633 -10.208 1.00 84.25 71 PRO A CA 1
ATOM 580 C C . PRO A 1 71 ? -1.707 7.250 -9.801 1.00 84.25 71 PRO A C 1
ATOM 582 O O . PRO A 1 71 ? -1.132 6.655 -8.893 1.00 84.25 71 PRO A O 1
ATOM 585 N N . ALA A 1 72 ? -2.749 6.713 -10.437 1.00 83.56 72 ALA A N 1
ATOM 586 C CA . ALA A 1 72 ? -3.275 5.392 -10.107 1.00 83.56 72 ALA A CA 1
ATOM 587 C C . ALA A 1 72 ? -2.303 4.284 -10.539 1.00 83.56 72 ALA A C 1
ATOM 589 O O . ALA A 1 72 ? -2.096 3.323 -9.795 1.00 83.56 72 ALA A O 1
ATOM 590 N N . ILE A 1 73 ? -1.659 4.442 -11.700 1.00 88.00 73 ILE A N 1
ATOM 591 C CA . ILE A 1 73 ? -0.622 3.517 -12.182 1.00 88.00 73 ILE A CA 1
ATOM 592 C C . ILE A 1 73 ? 0.656 3.670 -11.357 1.00 88.00 73 ILE A C 1
ATOM 594 O O . ILE A 1 73 ? 1.206 2.674 -10.889 1.00 88.00 73 ILE A O 1
ATOM 598 N N . ALA A 1 74 ? 1.098 4.905 -11.120 1.00 88.44 74 ALA A N 1
ATOM 599 C CA . ALA A 1 74 ? 2.296 5.211 -10.349 1.00 88.44 74 ALA A CA 1
ATOM 600 C C . ALA A 1 74 ? 2.212 4.632 -8.932 1.00 88.44 74 ALA A C 1
ATOM 602 O O . ALA A 1 74 ? 3.185 4.077 -8.430 1.00 88.44 74 ALA A O 1
ATOM 603 N N . ASN A 1 75 ? 1.036 4.709 -8.303 1.00 83.06 75 ASN A N 1
ATOM 604 C CA . ASN A 1 75 ? 0.769 4.173 -6.968 1.00 83.06 75 ASN A CA 1
ATOM 605 C C . ASN A 1 75 ? 0.394 2.682 -6.951 1.00 83.06 75 ASN A C 1
ATOM 607 O O . ASN A 1 75 ? 0.146 2.124 -5.874 1.00 83.06 75 ASN A O 1
ATOM 611 N N . ALA A 1 76 ? 0.329 2.022 -8.111 1.00 85.62 76 ALA A N 1
ATOM 612 C CA . ALA A 1 76 ? 0.066 0.596 -8.173 1.00 85.62 76 ALA A CA 1
ATOM 613 C C . ALA A 1 76 ? 1.236 -0.177 -7.558 1.00 85.62 76 ALA A C 1
ATOM 615 O O . ALA A 1 76 ? 2.404 0.091 -7.847 1.00 85.62 76 ALA A O 1
ATOM 616 N N . LEU A 1 77 ? 0.920 -1.205 -6.766 1.00 84.88 77 LEU A N 1
ATOM 617 C CA . LEU A 1 77 ? 1.931 -2.010 -6.077 1.00 84.88 77 LEU A CA 1
ATOM 618 C C . LEU A 1 77 ? 2.993 -2.555 -7.041 1.00 84.88 77 LEU A C 1
ATOM 620 O O . LEU A 1 77 ? 4.180 -2.496 -6.754 1.00 84.88 77 LEU A O 1
ATOM 624 N N . ILE A 1 78 ? 2.581 -3.046 -8.213 1.00 88.88 78 ILE A N 1
ATOM 625 C CA . ILE A 1 78 ? 3.514 -3.604 -9.201 1.00 88.88 78 ILE A CA 1
ATOM 626 C C . ILE A 1 78 ? 4.543 -2.580 -9.703 1.00 88.88 78 ILE A C 1
ATOM 628 O O . ILE A 1 78 ? 5.656 -2.975 -10.042 1.00 88.88 78 ILE A O 1
ATOM 632 N N . VAL A 1 79 ? 4.186 -1.292 -9.732 1.00 91.06 79 VAL A N 1
ATOM 633 C CA . VAL A 1 79 ? 5.055 -0.188 -10.156 1.00 91.06 79 VAL A CA 1
ATOM 634 C C . VAL A 1 79 ? 5.940 0.254 -8.993 1.00 91.06 79 VAL A C 1
ATOM 636 O O . VAL A 1 79 ? 7.157 0.321 -9.138 1.00 91.06 79 VAL A O 1
ATOM 639 N N . GLN A 1 80 ? 5.367 0.447 -7.807 1.00 89.44 80 GLN A N 1
ATOM 640 C CA . GLN A 1 80 ? 6.131 0.818 -6.615 1.00 89.44 80 GLN A CA 1
ATOM 641 C C . GLN A 1 80 ? 7.161 -0.249 -6.212 1.00 89.44 80 GLN A C 1
ATOM 643 O O . GLN A 1 80 ? 8.334 0.065 -6.019 1.00 89.44 80 GLN A O 1
ATOM 648 N N . SER A 1 81 ? 6.784 -1.531 -6.207 1.00 88.94 81 SER A N 1
ATOM 649 C CA . SER A 1 81 ? 7.722 -2.641 -5.984 1.00 88.94 81 SER A CA 1
ATOM 650 C C . SER A 1 81 ? 8.747 -2.789 -7.108 1.00 88.94 81 SER A C 1
ATOM 652 O O . SER A 1 81 ? 9.799 -3.391 -6.912 1.00 88.94 81 SER A O 1
ATOM 654 N N . PHE A 1 82 ? 8.477 -2.282 -8.313 1.00 92.00 82 PHE A N 1
ATOM 655 C CA . PHE A 1 82 ? 9.510 -2.243 -9.341 1.00 92.00 82 PHE A CA 1
ATOM 656 C C . PHE A 1 82 ? 10.590 -1.220 -8.978 1.00 92.00 82 PHE A C 1
ATOM 658 O O . PHE A 1 82 ? 11.776 -1.547 -9.091 1.00 92.00 82 PHE A O 1
ATOM 665 N N . PHE A 1 83 ? 10.199 -0.038 -8.495 1.00 90.50 83 PHE A N 1
ATOM 666 C CA . PHE A 1 83 ? 11.131 1.003 -8.062 1.00 90.50 83 PHE A CA 1
ATOM 667 C C . PHE A 1 83 ? 11.899 0.624 -6.791 1.00 90.50 83 PHE A C 1
ATOM 669 O O . PHE A 1 83 ? 13.115 0.803 -6.752 1.00 90.50 83 PHE A O 1
ATOM 676 N N . ASP A 1 84 ? 11.227 0.017 -5.813 1.00 86.75 84 ASP A N 1
ATOM 677 C CA . ASP A 1 84 ? 11.820 -0.389 -4.536 1.00 86.75 84 ASP A CA 1
ATOM 678 C C . ASP A 1 84 ? 11.341 -1.794 -4.107 1.00 86.75 84 ASP A C 1
ATOM 680 O O . ASP A 1 84 ? 10.455 -1.946 -3.268 1.00 86.75 84 ASP A O 1
ATOM 684 N N . PRO A 1 85 ? 11.887 -2.869 -4.704 1.00 82.38 85 PRO A N 1
ATOM 685 C CA . PRO A 1 85 ? 11.399 -4.231 -4.472 1.00 82.38 85 PRO A CA 1
ATOM 686 C C . PRO A 1 85 ? 11.683 -4.760 -3.069 1.00 82.38 85 PRO A C 1
ATOM 688 O O . PRO A 1 85 ? 11.004 -5.687 -2.638 1.00 82.38 85 PRO A O 1
ATOM 691 N N . ALA A 1 86 ? 12.717 -4.240 -2.407 1.00 81.69 86 ALA A N 1
ATOM 692 C CA . ALA A 1 86 ? 13.181 -4.766 -1.131 1.00 81.69 86 ALA A CA 1
ATOM 693 C C . ALA A 1 86 ? 12.462 -4.105 0.045 1.00 81.69 86 ALA A C 1
ATOM 695 O O . ALA A 1 86 ? 12.124 -4.803 0.991 1.00 81.69 86 ALA A O 1
ATOM 696 N N . HIS A 1 87 ? 12.181 -2.802 -0.035 1.00 84.75 87 HIS A N 1
ATOM 697 C CA . HIS A 1 87 ? 11.737 -2.051 1.139 1.00 84.75 87 HIS A CA 1
ATOM 698 C C . HIS A 1 87 ? 10.342 -1.451 0.992 1.00 84.75 87 HIS A C 1
ATOM 700 O O . HIS A 1 87 ? 9.773 -1.038 1.995 1.00 84.75 87 HIS A O 1
ATOM 706 N N . PHE A 1 88 ? 9.745 -1.430 -0.208 1.00 85.31 88 PHE A N 1
ATOM 707 C CA . PHE A 1 88 ? 8.455 -0.760 -0.400 1.00 85.31 88 PHE A CA 1
ATOM 708 C C . PHE A 1 88 ? 7.364 -1.296 0.534 1.00 85.31 88 PHE A C 1
ATOM 710 O O . PHE A 1 88 ? 6.698 -0.518 1.210 1.00 85.31 88 PHE A O 1
ATOM 717 N N . LEU A 1 89 ? 7.198 -2.622 0.591 1.00 81.88 89 LEU A N 1
ATOM 718 C CA . LEU A 1 89 ? 6.184 -3.240 1.447 1.00 81.88 89 LEU A CA 1
ATOM 719 C C . LEU A 1 89 ? 6.502 -3.034 2.929 1.00 81.88 89 LEU A C 1
ATOM 721 O O . LEU A 1 89 ? 5.614 -2.671 3.692 1.00 81.88 89 LEU A O 1
ATOM 725 N N . GLU A 1 90 ? 7.758 -3.230 3.336 1.00 85.94 90 GLU A N 1
ATOM 726 C CA . GLU A 1 90 ? 8.180 -3.036 4.728 1.00 85.94 90 GLU A CA 1
ATOM 727 C C . GLU A 1 90 ? 7.913 -1.604 5.193 1.00 85.94 90 GLU A C 1
ATOM 729 O O . GLU A 1 90 ? 7.249 -1.416 6.210 1.00 85.94 90 GLU A O 1
ATOM 734 N N . ARG A 1 91 ? 8.306 -0.614 4.385 1.00 87.00 91 ARG A N 1
ATOM 735 C CA . ARG A 1 91 ? 8.054 0.804 4.640 1.00 87.00 91 ARG A CA 1
ATOM 736 C C . ARG A 1 91 ? 6.561 1.110 4.740 1.00 87.00 91 ARG A C 1
ATOM 738 O O . ARG A 1 91 ? 6.158 1.784 5.678 1.00 87.00 91 ARG A O 1
ATOM 745 N N . MET A 1 92 ? 5.730 0.579 3.838 1.00 84.62 92 MET A N 1
ATOM 746 C CA . MET A 1 92 ? 4.271 0.747 3.936 1.00 84.62 92 MET A CA 1
ATOM 747 C C . MET A 1 92 ? 3.722 0.219 5.268 1.00 84.62 92 MET A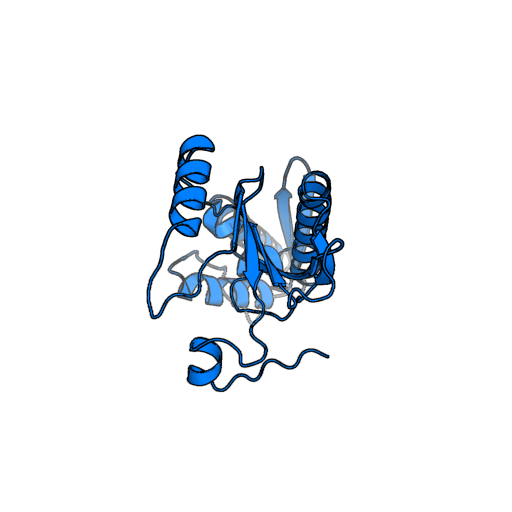 C 1
ATOM 749 O O . MET A 1 92 ? 2.890 0.861 5.905 1.00 84.62 92 MET A O 1
ATOM 753 N N . HIS A 1 93 ? 4.178 -0.957 5.711 1.00 86.81 93 HIS A N 1
ATOM 754 C CA . HIS A 1 93 ? 3.752 -1.514 6.995 1.00 86.81 93 HIS A CA 1
ATOM 755 C C . HIS A 1 93 ? 4.225 -0.668 8.184 1.00 86.81 93 HIS A C 1
ATOM 757 O O . HIS A 1 93 ? 3.475 -0.522 9.150 1.00 86.81 93 HIS A O 1
ATOM 763 N N . GLU A 1 94 ? 5.444 -0.134 8.127 1.00 89.38 94 GLU A N 1
ATOM 764 C CA . GLU A 1 94 ? 6.012 0.734 9.163 1.00 89.38 94 GLU A CA 1
ATOM 765 C C . GLU A 1 94 ? 5.265 2.066 9.257 1.00 89.38 94 GLU A C 1
ATOM 767 O O . GLU A 1 94 ? 4.777 2.403 10.334 1.00 89.38 94 GLU A O 1
ATOM 772 N N . GLU A 1 95 ? 5.070 2.758 8.132 1.00 88.88 95 GLU A N 1
ATOM 773 C CA . GLU A 1 95 ? 4.303 4.006 8.058 1.00 88.88 95 GLU A CA 1
ATOM 774 C C . GLU A 1 95 ? 2.883 3.802 8.606 1.00 88.88 95 GLU A C 1
ATOM 776 O O . GLU A 1 95 ? 2.430 4.538 9.487 1.00 88.88 95 GLU A O 1
ATOM 781 N N . ALA A 1 96 ? 2.189 2.745 8.170 1.00 89.19 96 ALA A N 1
ATOM 782 C CA . ALA A 1 96 ? 0.861 2.426 8.679 1.00 89.19 96 ALA A CA 1
ATOM 783 C C . ALA A 1 96 ? 0.864 2.177 10.198 1.00 89.19 96 ALA A C 1
ATOM 785 O O . ALA A 1 96 ? -0.026 2.658 10.903 1.00 89.19 96 ALA A O 1
ATOM 786 N N . LEU A 1 97 ? 1.855 1.452 10.728 1.00 89.44 97 LEU A N 1
ATOM 787 C CA . LEU A 1 97 ? 1.970 1.190 12.164 1.00 89.44 97 LEU A CA 1
ATOM 788 C C . LEU A 1 97 ? 2.232 2.472 12.967 1.00 89.44 97 LEU A C 1
ATOM 790 O O . LEU A 1 97 ? 1.658 2.642 14.049 1.00 89.44 97 LEU A O 1
ATOM 794 N N . GLU A 1 98 ? 3.058 3.380 12.450 1.00 89.75 98 GLU A N 1
ATOM 795 C CA . GLU A 1 98 ? 3.311 4.690 13.053 1.00 89.75 98 GLU A CA 1
ATOM 796 C C . GLU A 1 98 ? 2.033 5.533 13.115 1.00 89.75 98 GLU A C 1
ATOM 798 O O . GLU A 1 98 ? 1.678 6.034 14.189 1.00 89.75 98 GLU A O 1
ATOM 803 N N . TYR A 1 99 ? 1.288 5.619 12.007 1.00 88.12 99 TYR A N 1
ATOM 804 C CA . TYR A 1 99 ? 0.008 6.331 11.953 1.00 88.12 99 TYR A CA 1
ATOM 805 C C . TYR A 1 99 ? -1.006 5.767 12.943 1.00 88.12 99 TYR A C 1
ATOM 807 O O . TYR A 1 99 ? -1.624 6.516 13.706 1.00 88.12 99 TYR A O 1
ATOM 815 N N . VAL A 1 100 ? -1.154 4.443 12.982 1.00 89.19 100 VAL A N 1
ATOM 816 C CA . VAL A 1 100 ? -2.046 3.775 13.932 1.00 89.19 100 VAL A CA 1
ATOM 817 C C . VAL A 1 100 ? -1.638 4.090 15.371 1.00 89.19 100 VAL A C 1
ATOM 819 O O . VAL A 1 100 ? -2.484 4.435 16.197 1.00 89.19 100 VAL A O 1
ATOM 822 N N . SER A 1 101 ? -0.343 4.017 15.675 1.00 88.50 101 SER A N 1
ATOM 823 C CA . SER A 1 101 ? 0.187 4.304 17.011 1.00 88.50 101 SER A CA 1
ATOM 824 C C . SER A 1 101 ? -0.062 5.752 17.428 1.00 88.50 101 SER A C 1
ATOM 826 O O . SER A 1 101 ? -0.393 6.015 18.585 1.00 88.50 101 SER A O 1
ATOM 828 N N . MET A 1 102 ? 0.066 6.698 16.495 1.00 88.94 102 MET A N 1
ATOM 829 C CA . MET A 1 102 ? -0.273 8.099 16.722 1.00 88.94 102 MET A CA 1
ATOM 830 C C . MET A 1 102 ? -1.769 8.268 17.001 1.00 88.94 102 MET A C 1
ATOM 832 O O . MET A 1 102 ? -2.126 8.923 17.982 1.00 88.94 102 MET A O 1
ATOM 836 N N . GLN A 1 103 ? -2.631 7.653 16.189 1.00 85.38 103 GLN A N 1
ATOM 837 C CA . GLN A 1 103 ? -4.081 7.764 16.332 1.00 85.38 103 GLN A CA 1
ATOM 838 C C . GLN A 1 103 ? -4.570 7.176 17.659 1.00 85.38 103 GLN A C 1
ATOM 840 O O . GLN A 1 103 ? -5.422 7.762 18.316 1.00 85.38 103 GLN A O 1
ATOM 845 N N . LEU A 1 104 ? -3.998 6.060 18.114 1.00 86.56 104 LEU A N 1
ATOM 846 C CA . LEU A 1 104 ? -4.382 5.454 19.391 1.00 86.56 104 LEU A CA 1
ATOM 847 C C . LEU A 1 104 ? -3.999 6.286 20.624 1.00 86.56 104 LEU A C 1
ATOM 849 O O . LEU A 1 104 ? -4.465 5.981 21.722 1.00 86.56 104 LEU A O 1
ATOM 853 N N . ARG A 1 105 ? -3.206 7.359 20.490 1.00 86.94 105 ARG A N 1
ATOM 854 C CA . ARG A 1 105 ? -2.938 8.273 21.617 1.00 86.94 105 ARG A CA 1
ATOM 855 C C . ARG A 1 105 ? -4.212 8.947 22.128 1.00 86.94 105 ARG A C 1
ATOM 857 O O . ARG A 1 105 ? -4.297 9.216 23.323 1.00 86.94 105 ARG A O 1
ATOM 864 N N . SER A 1 106 ? -5.190 9.198 21.255 1.00 85.38 106 SER A N 1
ATOM 865 C CA . SER A 1 106 ? -6.505 9.723 21.651 1.00 85.38 106 SER A CA 1
ATOM 866 C C . SER A 1 106 ? -7.465 8.636 22.150 1.00 85.38 106 SER A C 1
ATOM 868 O O . SER A 1 106 ? -8.499 8.963 22.724 1.00 85.38 106 SER A O 1
ATOM 870 N N . GLU A 1 107 ? -7.100 7.358 22.012 1.00 84.88 107 GLU A N 1
ATOM 871 C CA . GLU A 1 107 ? -7.901 6.189 22.387 1.00 84.88 107 GLU A CA 1
ATOM 872 C C . GLU A 1 107 ? -7.149 5.308 23.404 1.00 84.88 107 GLU A C 1
ATOM 874 O O . GLU A 1 107 ? -6.801 4.156 23.119 1.00 84.88 107 GLU A O 1
ATOM 879 N N . PRO A 1 108 ? -6.898 5.805 24.633 1.00 82.12 108 PRO A N 1
ATOM 880 C CA . PRO A 1 108 ? -6.003 5.161 25.599 1.00 82.12 108 PRO A CA 1
ATOM 881 C C . PRO A 1 108 ? -6.483 3.781 26.064 1.00 82.12 108 PRO A C 1
ATOM 883 O O . PRO A 1 108 ? -5.703 3.033 26.654 1.00 82.12 108 PRO A O 1
ATOM 886 N N . LYS A 1 109 ? -7.748 3.432 25.793 1.00 87.94 109 LYS A N 1
ATOM 887 C CA . LYS A 1 109 ? -8.320 2.106 26.039 1.00 87.94 109 LYS A CA 1
ATOM 888 C C . LYS A 1 109 ? -7.608 1.013 25.246 1.00 87.94 109 LYS A C 1
ATOM 890 O O . LYS A 1 109 ? -7.581 -0.118 25.721 1.00 87.94 109 LYS A O 1
ATOM 895 N N . TRP A 1 110 ? -7.050 1.313 24.079 1.00 88.81 110 TRP A N 1
ATOM 896 C CA . TRP A 1 110 ? -6.500 0.299 23.187 1.00 88.81 110 TRP A CA 1
ATOM 897 C C . TRP A 1 110 ? -4.972 0.318 23.180 1.00 88.81 110 TRP A C 1
ATOM 899 O O . TRP A 1 110 ? -4.325 1.359 23.299 1.00 88.81 110 TRP A O 1
ATOM 909 N N . GLN A 1 111 ? -4.384 -0.866 23.050 1.00 89.69 111 GLN A N 1
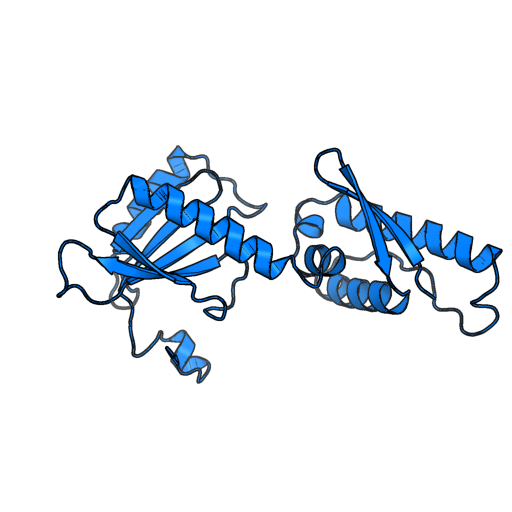ATOM 910 C CA . GLN A 1 111 ? -2.970 -1.044 22.736 1.00 89.69 111 GLN A CA 1
ATOM 911 C C . GLN A 1 111 ? -2.811 -1.994 21.571 1.00 89.69 111 GLN A C 1
ATOM 913 O O . GLN A 1 111 ? -3.500 -3.011 21.515 1.00 89.69 111 GLN A O 1
ATOM 918 N N . ILE A 1 112 ? -1.860 -1.678 20.698 1.00 91.81 112 ILE A N 1
ATOM 919 C CA . ILE A 1 112 ? -1.341 -2.626 19.719 1.00 91.81 112 ILE A CA 1
ATOM 920 C C . ILE A 1 112 ? -0.488 -3.647 20.470 1.00 91.81 112 ILE A C 1
ATOM 922 O O . ILE A 1 112 ? 0.348 -3.276 21.292 1.00 91.81 112 ILE A O 1
ATOM 926 N N . VAL A 1 113 ? -0.727 -4.922 20.190 1.00 90.88 113 VAL A N 1
ATOM 927 C CA . VAL A 1 113 ? 0.066 -6.046 20.692 1.00 90.88 113 VAL A CA 1
ATOM 928 C C . VAL A 1 113 ? 1.121 -6.424 19.663 1.00 90.88 113 VAL A C 1
ATOM 930 O O . VAL A 1 113 ? 2.298 -6.503 19.994 1.00 90.88 113 VAL A O 1
ATOM 933 N N . GLU A 1 114 ? 0.706 -6.599 18.411 1.00 89.38 114 GLU A N 1
ATOM 934 C CA . GLU A 1 114 ? 1.584 -6.966 17.303 1.00 89.38 114 GLU A CA 1
ATOM 935 C C . GLU A 1 114 ? 1.005 -6.509 15.960 1.00 89.38 114 GLU A C 1
ATOM 937 O O . GLU A 1 114 ? -0.200 -6.274 15.834 1.00 89.38 114 GLU A O 1
ATOM 942 N N . SER A 1 115 ? 1.870 -6.389 14.951 1.00 90.00 115 SER A N 1
ATOM 943 C CA . SER A 1 115 ? 1.464 -6.163 13.563 1.00 90.00 115 SER A CA 1
ATOM 944 C C . SER A 1 115 ? 1.337 -7.498 12.835 1.00 90.00 115 SER A C 1
ATOM 946 O O . SER A 1 115 ? 2.255 -8.313 12.855 1.00 90.00 115 SER A O 1
ATOM 948 N N . LEU A 1 116 ? 0.215 -7.697 12.150 1.00 89.12 116 LEU A N 1
ATOM 949 C CA . LEU A 1 116 ? -0.110 -8.911 11.410 1.00 89.12 116 LEU A CA 1
ATOM 950 C C . LEU A 1 116 ? 0.215 -8.706 9.920 1.00 89.12 116 LEU A C 1
ATOM 952 O O . LEU A 1 116 ? -0.682 -8.535 9.092 1.00 89.12 116 LEU A O 1
ATOM 956 N N . LYS A 1 117 ? 1.510 -8.664 9.579 1.00 84.88 117 LYS A N 1
ATOM 957 C CA . LYS A 1 117 ? 1.991 -8.310 8.225 1.00 84.88 117 LYS A CA 1
ATOM 958 C C . LYS A 1 117 ? 1.474 -9.249 7.127 1.00 84.88 117 LYS A C 1
ATOM 960 O O . LYS A 1 117 ? 1.114 -8.782 6.052 1.00 84.88 117 LYS A O 1
ATOM 965 N N . ASP A 1 118 ? 1.351 -10.538 7.433 1.00 81.94 118 ASP A N 1
ATOM 966 C CA . ASP A 1 118 ? 0.887 -11.565 6.489 1.00 81.94 118 ASP A CA 1
ATOM 967 C C . ASP A 1 118 ? -0.642 -11.760 6.496 1.00 81.94 118 ASP A C 1
ATOM 969 O O . ASP A 1 118 ? -1.170 -12.702 5.898 1.00 81.94 118 ASP A O 1
ATOM 973 N N . PHE A 1 119 ? -1.386 -10.890 7.187 1.00 83.69 119 PHE A N 1
ATOM 974 C CA . PHE A 1 119 ? -2.830 -11.028 7.330 1.00 83.69 119 PHE A CA 1
ATOM 975 C C . PHE A 1 119 ? -3.598 -10.338 6.199 1.00 83.69 119 PHE A C 1
ATOM 977 O O . PHE A 1 119 ? -3.425 -9.157 5.897 1.00 83.69 119 PHE A O 1
ATOM 984 N N . GLY A 1 120 ? -4.558 -11.065 5.627 1.00 80.81 120 GLY A N 1
ATOM 985 C CA . GLY A 1 120 ? -5.420 -10.559 4.566 1.00 80.81 120 GLY A CA 1
ATOM 986 C C . GLY A 1 120 ? -4.754 -10.550 3.186 1.00 80.81 120 GLY A C 1
ATOM 987 O O . GLY A 1 120 ? -3.705 -11.130 2.955 1.00 80.81 120 GLY A O 1
ATOM 988 N N . TRP A 1 121 ? -5.438 -9.942 2.215 1.00 77.06 121 TRP A N 1
ATOM 989 C CA . TRP A 1 121 ? -5.031 -9.958 0.798 1.00 77.06 121 TRP A CA 1
ATOM 990 C C . TRP A 1 121 ? -4.977 -8.560 0.171 1.00 77.06 121 TRP A C 1
ATOM 992 O O . TRP A 1 121 ? -4.559 -8.400 -0.974 1.00 77.06 121 TRP A O 1
ATOM 1002 N N . ARG A 1 122 ? -5.466 -7.546 0.897 1.00 82.00 122 ARG A N 1
ATOM 1003 C CA . ARG A 1 122 ? -5.492 -6.154 0.442 1.00 82.00 122 ARG A CA 1
ATOM 1004 C C . ARG A 1 122 ? -4.285 -5.446 1.028 1.00 82.00 122 ARG A C 1
ATOM 1006 O O . ARG A 1 122 ? -4.179 -5.361 2.238 1.00 82.00 122 ARG A O 1
ATOM 1013 N N . GLN A 1 123 ? -3.438 -4.930 0.154 1.00 77.94 123 GLN A N 1
ATOM 1014 C CA . GLN A 1 123 ? -2.110 -4.425 0.504 1.00 77.94 123 GLN A CA 1
ATOM 1015 C C . GLN A 1 123 ? -2.172 -3.087 1.253 1.00 77.94 123 GLN A C 1
ATOM 1017 O O . GLN A 1 123 ? -1.500 -2.919 2.254 1.00 77.94 123 GLN A O 1
ATOM 1022 N N . ARG A 1 124 ? -3.088 -2.191 0.854 1.00 86.06 124 ARG A N 1
ATOM 1023 C CA . ARG A 1 124 ? -3.403 -0.918 1.544 1.00 86.06 124 ARG A CA 1
ATOM 1024 C C . ARG A 1 124 ? -4.310 -1.086 2.768 1.00 86.06 124 ARG A C 1
ATOM 1026 O O . ARG A 1 124 ? -5.110 -0.214 3.112 1.00 86.06 124 ARG A O 1
ATOM 1033 N N . LYS A 1 125 ? -4.309 -2.289 3.336 1.00 91.06 125 LYS A N 1
ATOM 1034 C CA . LYS A 1 125 ? -5.109 -2.635 4.499 1.00 91.06 125 LYS A CA 1
ATOM 1035 C C . LYS A 1 125 ? -4.208 -3.361 5.476 1.00 91.06 125 LYS A C 1
ATOM 1037 O O . LYS A 1 125 ? -3.921 -4.539 5.296 1.00 91.06 125 LYS A O 1
ATOM 1042 N N . HIS A 1 126 ? -3.779 -2.638 6.493 1.00 92.31 126 HIS A N 1
ATOM 1043 C CA . HIS A 1 126 ? -2.809 -3.110 7.467 1.00 92.31 126 HIS A CA 1
ATOM 1044 C C . HIS A 1 126 ? -3.550 -3.590 8.702 1.00 92.31 126 HIS A C 1
ATOM 1046 O O . HIS A 1 126 ? -4.529 -2.975 9.131 1.00 92.31 126 HIS A O 1
ATOM 1052 N N . TYR A 1 127 ? -3.098 -4.709 9.246 1.00 92.12 127 TYR A N 1
ATOM 1053 C CA . TYR A 1 127 ? -3.749 -5.377 10.357 1.00 92.12 127 TYR A CA 1
ATOM 1054 C C . TYR A 1 127 ? -2.798 -5.423 11.543 1.00 92.12 127 TYR A C 1
ATOM 1056 O O . TYR A 1 127 ? -1.611 -5.703 11.388 1.00 92.12 127 TYR A O 1
ATOM 1064 N N . SER A 1 128 ? -3.343 -5.181 12.725 1.00 92.75 128 SER A N 1
ATOM 1065 C CA . SER A 1 128 ? -2.631 -5.307 13.988 1.00 92.75 128 SER A CA 1
ATOM 1066 C C . SER A 1 128 ? -3.550 -5.943 15.018 1.00 92.75 128 SER A C 1
ATOM 1068 O O . SER A 1 128 ? -4.748 -5.653 15.056 1.00 92.75 128 SER A O 1
ATOM 1070 N N . LEU A 1 129 ? -2.996 -6.793 15.873 1.00 91.88 129 LEU A N 1
ATOM 1071 C CA . LEU A 1 129 ? -3.715 -7.287 17.036 1.00 91.88 129 LEU A CA 1
ATOM 1072 C C . LEU A 1 129 ? -3.781 -6.170 18.076 1.00 91.88 129 LEU A C 1
ATOM 1074 O O . LEU A 1 129 ? -2.778 -5.510 18.361 1.00 91.88 129 LEU A O 1
ATOM 1078 N N . ALA A 1 130 ? -4.954 -5.960 18.656 1.00 91.62 130 ALA A N 1
ATOM 1079 C CA . ALA A 1 130 ? -5.178 -4.973 19.695 1.00 91.62 130 ALA A CA 1
ATOM 1080 C C . ALA A 1 130 ? -5.859 -5.593 20.916 1.00 91.62 130 ALA A C 1
ATOM 1082 O O . ALA A 1 130 ? -6.714 -6.470 20.799 1.00 91.62 130 ALA A O 1
ATOM 1083 N N . LYS A 1 131 ? -5.500 -5.100 22.103 1.00 90.31 131 LYS A N 1
ATOM 1084 C CA . LYS A 1 131 ? -6.124 -5.484 23.377 1.00 90.31 131 LYS A CA 1
ATOM 1085 C C . LYS A 1 131 ? -6.624 -4.255 24.122 1.00 90.31 131 LYS A C 1
ATOM 1087 O O . LYS A 1 131 ? -6.073 -3.159 23.994 1.00 90.31 131 LYS A O 1
ATOM 1092 N N . SER A 1 132 ? -7.666 -4.454 24.921 1.00 88.38 132 SER A N 1
ATOM 1093 C CA . SER A 1 132 ? -8.157 -3.444 25.856 1.00 88.38 132 SER A CA 1
ATOM 1094 C C . SER A 1 132 ? -7.216 -3.352 27.062 1.00 88.38 132 SER A C 1
ATOM 1096 O O . SER A 1 132 ? -6.926 -4.359 27.704 1.00 88.38 132 SER A O 1
ATOM 1098 N N . LYS A 1 133 ? -6.753 -2.145 27.402 1.00 85.00 133 LYS A N 1
ATOM 1099 C CA . LYS A 1 133 ? -5.953 -1.872 28.611 1.00 85.00 133 LYS A CA 1
ATOM 1100 C C . LYS A 1 133 ? -6.790 -1.848 29.888 1.00 85.00 133 LYS A C 1
ATOM 1102 O O . LYS A 1 133 ? -6.260 -2.051 30.972 1.00 85.00 133 LYS A O 1
ATOM 1107 N N . VAL A 1 134 ? -8.079 -1.543 29.765 1.00 83.94 134 VAL A N 1
ATOM 1108 C CA . VAL A 1 134 ? -8.992 -1.338 30.904 1.00 83.94 134 VAL A CA 1
ATOM 1109 C C . VAL A 1 134 ? -9.817 -2.573 31.242 1.00 83.94 134 VAL A C 1
ATOM 1111 O O . VAL A 1 134 ? -10.382 -2.636 32.328 1.00 83.94 134 VAL A O 1
ATOM 1114 N N . ASP A 1 135 ? -9.881 -3.558 30.347 1.00 80.44 135 ASP A N 1
ATOM 1115 C CA . ASP A 1 135 ? -10.626 -4.789 30.597 1.00 80.44 135 ASP A CA 1
ATOM 1116 C C . ASP A 1 135 ? -9.943 -5.983 29.929 1.00 80.44 135 ASP A C 1
ATOM 1118 O O . ASP A 1 135 ? -10.053 -6.184 28.721 1.00 80.44 135 ASP A O 1
ATOM 1122 N N . ALA A 1 136 ? -9.245 -6.774 30.743 1.00 72.62 136 ALA A N 1
ATOM 1123 C CA . ALA A 1 136 ? -8.539 -7.974 30.307 1.00 72.62 136 ALA A CA 1
ATOM 1124 C C . ALA A 1 136 ? -9.477 -9.133 29.920 1.00 72.62 136 ALA A C 1
ATOM 1126 O O . ALA A 1 136 ? -9.003 -10.130 29.383 1.00 72.62 136 ALA A O 1
ATOM 1127 N N . LYS A 1 137 ? -10.786 -9.037 30.205 1.00 73.81 137 LYS A N 1
ATOM 1128 C CA . LYS A 1 137 ? -11.776 -10.042 29.789 1.00 73.81 137 LYS A CA 1
ATOM 1129 C C . LYS A 1 137 ? -12.296 -9.803 28.376 1.00 73.81 137 LYS A C 1
ATOM 1131 O O . LYS A 1 137 ? -12.894 -10.711 27.802 1.00 73.81 137 LYS A O 1
ATOM 1136 N N . ILE A 1 138 ? -12.104 -8.601 27.832 1.00 73.81 138 ILE A N 1
ATOM 1137 C CA . ILE A 1 138 ? -12.456 -8.307 26.445 1.00 73.81 138 ILE A CA 1
ATOM 1138 C C . ILE A 1 138 ? -11.533 -9.129 25.548 1.00 73.81 138 ILE A C 1
ATOM 1140 O O . ILE A 1 138 ? -10.311 -9.064 25.686 1.00 73.81 138 ILE A O 1
ATOM 1144 N N . SER A 1 139 ? -12.137 -9.904 24.646 1.00 73.62 139 SER A N 1
ATOM 1145 C CA . SER A 1 139 ? -11.424 -10.703 23.654 1.00 73.62 139 SER A CA 1
ATOM 1146 C C . SER A 1 139 ? -10.495 -9.833 22.815 1.00 73.62 139 SER A C 1
ATOM 1148 O O . SER A 1 139 ? -10.681 -8.619 22.690 1.00 73.62 139 SER A O 1
ATOM 1150 N N . ASP A 1 140 ? -9.498 -10.456 22.203 1.00 86.50 140 ASP A N 1
ATOM 1151 C CA . ASP A 1 140 ? -8.596 -9.741 21.313 1.00 86.50 140 ASP A CA 1
ATOM 1152 C C . ASP A 1 140 ? -9.384 -9.074 20.173 1.00 86.50 140 ASP A C 1
ATOM 1154 O O . ASP A 1 140 ? -10.482 -9.498 19.802 1.00 86.50 140 ASP A O 1
ATOM 1158 N N . HIS A 1 141 ? -8.861 -7.965 19.668 1.00 89.94 141 HIS A N 1
ATOM 1159 C CA . HIS A 1 141 ? -9.454 -7.208 18.575 1.00 89.94 141 HIS A CA 1
ATOM 1160 C C . HIS A 1 141 ? -8.480 -7.144 17.406 1.00 89.94 141 HIS A C 1
ATOM 1162 O O . HIS A 1 141 ? -7.266 -7.103 17.588 1.00 89.94 141 HIS A O 1
ATOM 1168 N N . ILE A 1 142 ? -9.019 -7.079 16.197 1.00 91.12 142 ILE A N 1
ATOM 1169 C CA . ILE A 1 142 ? -8.266 -6.712 15.006 1.00 91.12 142 ILE A CA 1
ATOM 1170 C C . ILE A 1 142 ? -8.430 -5.216 14.800 1.00 91.12 142 ILE A C 1
ATOM 1172 O O . ILE A 1 142 ? -9.533 -4.716 14.555 1.00 91.12 142 ILE A O 1
ATOM 1176 N N . LEU A 1 143 ? -7.308 -4.517 14.859 1.00 92.50 143 LEU A N 1
ATOM 1177 C CA . LEU A 1 143 ? -7.178 -3.150 14.409 1.00 92.50 143 LEU A CA 1
ATOM 1178 C C . LEU A 1 143 ? -6.780 -3.149 12.938 1.00 92.50 143 LEU A C 1
ATOM 1180 O O . LEU A 1 143 ? -5.880 -3.869 12.515 1.00 92.50 143 LEU A O 1
ATOM 1184 N N . ILE A 1 144 ? -7.491 -2.360 12.152 1.00 93.12 144 ILE A N 1
ATOM 1185 C CA . ILE A 1 144 ? -7.415 -2.349 10.704 1.00 93.12 144 ILE A CA 1
ATOM 1186 C C . ILE A 1 144 ? -7.207 -0.909 10.262 1.00 93.12 144 ILE A C 1
ATOM 1188 O O . ILE A 1 144 ? -8.103 -0.083 10.420 1.00 93.12 144 ILE A O 1
ATOM 1192 N N . MET A 1 145 ? -6.067 -0.632 9.650 1.00 93.31 145 MET A N 1
ATOM 1193 C CA . MET A 1 145 ? -5.811 0.633 8.978 1.00 93.31 145 MET A CA 1
ATOM 1194 C C . MET A 1 145 ? -6.084 0.474 7.488 1.00 93.31 145 MET A C 1
ATOM 1196 O O . MET A 1 145 ? -5.484 -0.382 6.843 1.00 93.31 145 MET A O 1
ATOM 1200 N N . VAL A 1 146 ? -7.013 1.259 6.949 1.00 92.00 146 VAL A N 1
ATOM 1201 C CA . VAL A 1 146 ? -7.307 1.307 5.512 1.00 92.00 146 VAL A CA 1
ATOM 1202 C C . VAL A 1 146 ? -6.825 2.644 4.986 1.00 92.00 146 VAL A C 1
ATOM 1204 O O . VAL A 1 146 ? -7.370 3.670 5.379 1.00 92.00 146 VAL A O 1
ATOM 1207 N N . GLU A 1 147 ? -5.830 2.636 4.106 1.00 89.88 147 GLU A N 1
ATOM 1208 C CA . GLU A 1 147 ? -5.346 3.868 3.485 1.00 89.88 147 GLU A CA 1
ATOM 1209 C C . GLU A 1 147 ? -6.342 4.412 2.458 1.00 89.88 147 GLU A C 1
ATOM 1211 O O . GLU A 1 147 ? -7.082 3.661 1.810 1.00 89.88 147 GLU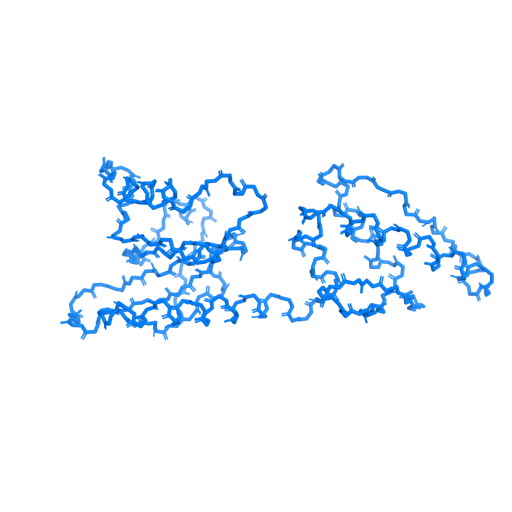 A O 1
ATOM 1216 N N . ASN A 1 148 ? -6.308 5.726 2.259 1.00 86.31 148 ASN A N 1
ATOM 1217 C CA . ASN A 1 148 ? -7.023 6.378 1.175 1.00 86.31 148 ASN A CA 1
ATOM 1218 C C . ASN A 1 148 ? -6.490 5.887 -0.181 1.00 86.31 148 ASN A C 1
ATOM 1220 O O . ASN A 1 148 ? -5.286 5.897 -0.455 1.00 86.31 148 ASN A O 1
ATOM 1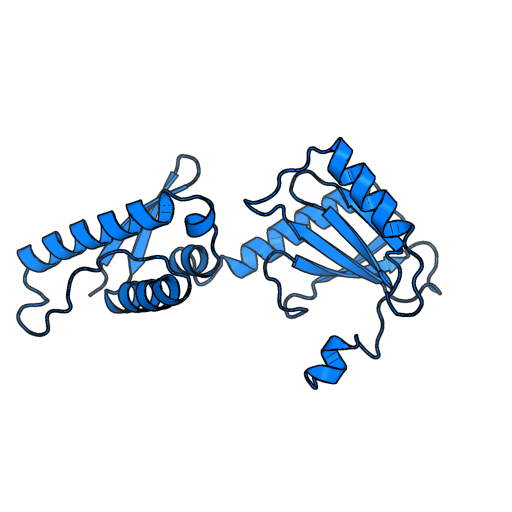224 N N . GLY A 1 149 ? -7.406 5.428 -1.032 1.00 81.12 149 GLY A N 1
ATOM 1225 C CA . GLY A 1 149 ? -7.111 5.093 -2.420 1.00 81.12 149 GLY A CA 1
ATOM 1226 C C . GLY A 1 149 ? -7.108 6.337 -3.315 1.00 81.12 149 GLY A C 1
ATOM 1227 O O . GLY A 1 149 ? -7.642 7.376 -2.924 1.00 81.12 149 GLY A O 1
ATOM 1228 N N . PRO A 1 150 ? -6.557 6.243 -4.538 1.00 75.94 150 PRO A N 1
ATOM 1229 C CA . PRO A 1 150 ? -6.619 7.328 -5.526 1.00 75.94 150 PRO A CA 1
ATOM 1230 C C . PRO A 1 150 ? -8.059 7.665 -5.958 1.00 75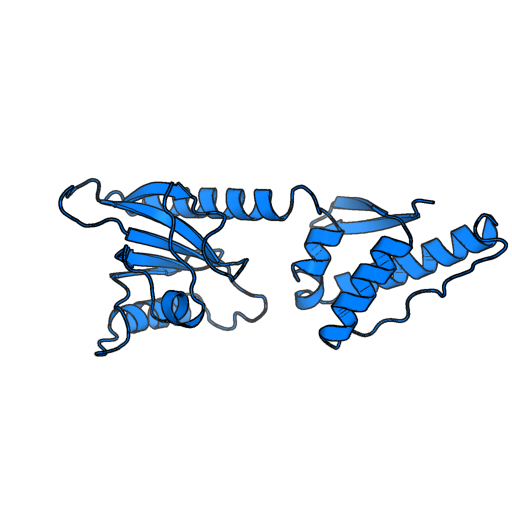.94 150 PRO A C 1
ATOM 1232 O O . PRO A 1 150 ? -8.303 8.699 -6.569 1.00 75.94 150 PRO A O 1
ATOM 1235 N N . ASP A 1 151 ? -9.007 6.785 -5.645 1.00 78.12 151 ASP A N 1
ATOM 1236 C CA . ASP A 1 151 ? -10.435 6.870 -5.919 1.00 78.12 151 ASP A CA 1
ATOM 1237 C C . ASP A 1 151 ? -11.253 7.460 -4.755 1.00 78.12 151 ASP A C 1
ATOM 1239 O O . ASP A 1 151 ? -12.486 7.477 -4.820 1.00 78.12 151 ASP A O 1
ATOM 1243 N N . ILE A 1 152 ? -10.610 7.961 -3.690 1.00 82.81 152 ILE A N 1
ATOM 1244 C CA . ILE A 1 152 ? -11.343 8.634 -2.615 1.00 82.81 152 ILE A CA 1
ATOM 1245 C C . ILE A 1 152 ? -12.020 9.908 -3.138 1.00 82.81 152 ILE A C 1
ATOM 1247 O O . ILE A 1 152 ? -11.381 10.875 -3.537 1.00 82.81 152 ILE A O 1
ATOM 1251 N N . ALA A 1 153 ? -13.350 9.903 -3.107 1.00 83.38 153 ALA A N 1
ATOM 1252 C CA . ALA A 1 153 ? -14.178 11.033 -3.530 1.00 83.38 153 ALA A CA 1
ATOM 1253 C C . ALA A 1 153 ? -14.944 11.688 -2.366 1.00 83.38 153 ALA A C 1
ATOM 1255 O O . ALA A 1 153 ? -15.652 12.673 -2.566 1.00 83.38 153 ALA A O 1
ATOM 1256 N N . LEU A 1 154 ? -14.845 11.126 -1.157 1.00 86.19 154 LEU A N 1
ATOM 1257 C CA . LEU A 1 154 ? -15.551 11.621 0.022 1.00 86.19 154 LEU A CA 1
ATOM 1258 C C . LEU A 1 154 ? -14.712 12.673 0.748 1.00 86.19 154 LEU A C 1
ATOM 1260 O O . LEU A 1 154 ? -13.533 12.450 1.014 1.00 86.19 154 LEU A O 1
ATOM 1264 N N . GLY A 1 155 ? -15.344 13.784 1.125 1.00 87.06 155 GLY A N 1
ATOM 1265 C CA . GLY A 1 155 ? -14.769 14.716 2.088 1.00 87.06 155 GLY A CA 1
ATOM 1266 C C . GLY A 1 155 ? -14.745 14.122 3.499 1.00 87.06 155 GLY A C 1
ATOM 1267 O O . GLY A 1 155 ? -15.407 13.124 3.796 1.00 87.06 155 GLY A O 1
ATOM 1268 N N . GLU A 1 156 ? -13.992 14.751 4.402 1.00 86.50 156 GLU A N 1
ATOM 1269 C CA . GLU A 1 156 ? -13.821 14.284 5.786 1.00 86.50 156 GLU A CA 1
ATOM 1270 C C . GLU A 1 156 ? -15.165 14.113 6.522 1.00 86.50 156 GLU A C 1
ATOM 1272 O O . GLU A 1 156 ? -15.382 13.137 7.246 1.00 86.50 156 GLU A O 1
ATOM 1277 N N . ARG A 1 157 ? -16.107 15.041 6.306 1.00 89.94 157 ARG A N 1
ATOM 1278 C CA . ARG A 1 157 ? -17.431 15.016 6.944 1.00 89.94 157 ARG A CA 1
ATOM 1279 C C . ARG A 1 157 ? -18.280 13.848 6.448 1.00 89.94 157 ARG A C 1
ATOM 1281 O O . ARG A 1 157 ? -18.940 13.182 7.255 1.00 89.94 157 ARG A O 1
ATOM 1288 N N . GLU A 1 158 ? -18.287 13.617 5.139 1.00 91.81 158 GLU A N 1
ATOM 1289 C CA . GLU A 1 158 ? -19.003 12.512 4.511 1.00 91.81 158 GLU A CA 1
ATOM 1290 C C . GLU A 1 158 ? -18.393 11.177 4.935 1.00 91.81 158 GLU A C 1
ATOM 1292 O O . GLU A 1 158 ? -19.130 10.275 5.332 1.00 91.81 158 GLU A O 1
ATOM 1297 N N . LEU A 1 159 ? -17.060 11.074 4.945 1.00 90.25 159 LEU A N 1
ATOM 1298 C CA . LEU A 1 159 ? -16.344 9.883 5.393 1.00 90.25 159 LEU A CA 1
ATOM 1299 C C . LEU A 1 159 ? -16.667 9.559 6.857 1.00 90.25 159 LEU A C 1
ATOM 1301 O O . LEU A 1 159 ? -17.039 8.430 7.169 1.00 90.25 159 LEU A O 1
ATOM 1305 N N . ASN A 1 160 ? -16.611 10.547 7.752 1.00 90.81 160 ASN A N 1
ATOM 1306 C CA . ASN A 1 160 ? -16.973 10.365 9.159 1.00 90.81 160 ASN A CA 1
ATOM 1307 C C . ASN A 1 160 ? -18.429 9.889 9.320 1.00 90.81 160 ASN A C 1
ATOM 1309 O O . ASN A 1 160 ? -18.712 8.953 10.068 1.00 90.81 160 ASN A O 1
ATOM 1313 N N . SER A 1 161 ? -19.364 10.494 8.582 1.00 92.31 161 SER A N 1
ATOM 1314 C CA . SER A 1 161 ? -20.775 10.080 8.586 1.00 92.31 161 SER A CA 1
ATOM 1315 C C . SER A 1 161 ? -20.962 8.648 8.074 1.00 92.31 161 SER A C 1
ATOM 1317 O O . SER A 1 161 ? -21.711 7.869 8.670 1.00 92.31 161 SER A O 1
ATOM 1319 N N . ALA A 1 162 ? -20.253 8.273 7.006 1.00 91.38 162 ALA A N 1
ATOM 1320 C CA . ALA A 1 162 ? -20.286 6.927 6.446 1.00 91.38 162 ALA A CA 1
ATOM 1321 C C . ALA A 1 162 ? -19.728 5.891 7.434 1.00 91.38 162 ALA A C 1
ATOM 1323 O O . ALA A 1 162 ? -20.372 4.871 7.671 1.00 91.38 162 ALA A O 1
ATOM 1324 N N . LEU A 1 163 ? -18.588 6.170 8.074 1.00 91.81 163 LEU A N 1
ATOM 1325 C CA . LEU A 1 163 ? -17.985 5.289 9.080 1.00 91.81 163 LEU A CA 1
ATOM 1326 C C . LEU A 1 163 ? -18.892 5.110 10.303 1.00 91.81 163 LEU A C 1
ATOM 1328 O O . LEU A 1 163 ? -19.105 3.982 10.744 1.00 91.81 163 LEU A O 1
ATOM 1332 N N . LYS A 1 164 ? -19.504 6.190 10.803 1.00 91.44 164 LYS A N 1
ATOM 1333 C CA . LYS A 1 164 ? -20.499 6.105 11.885 1.00 91.44 164 LYS A CA 1
ATOM 1334 C C . LYS A 1 164 ? -21.687 5.232 11.498 1.00 91.44 164 LYS A C 1
ATOM 1336 O O . LYS A 1 164 ? -22.113 4.409 12.298 1.00 91.44 164 LYS A O 1
ATOM 1341 N N . THR A 1 165 ? -22.185 5.380 10.272 1.00 90.88 165 THR A N 1
ATOM 1342 C CA . THR A 1 165 ? -23.283 4.553 9.750 1.00 90.88 165 THR A CA 1
ATOM 1343 C C . THR A 1 165 ? -22.868 3.086 9.631 1.00 90.88 165 THR A C 1
ATOM 1345 O O . THR A 1 165 ? -23.633 2.202 9.994 1.00 90.88 165 THR A O 1
ATOM 1348 N N . LEU A 1 166 ? -21.640 2.795 9.192 1.00 89.00 166 LEU A N 1
ATOM 1349 C CA . LEU A 1 166 ? -21.124 1.423 9.135 1.00 89.00 166 LEU A CA 1
ATOM 1350 C C . LEU A 1 166 ? -21.102 0.750 10.516 1.00 89.00 166 LEU A C 1
ATOM 1352 O O . LEU A 1 166 ? -21.387 -0.443 10.610 1.00 89.00 166 LEU A O 1
ATOM 1356 N N . CYS A 1 167 ? -20.815 1.500 11.582 1.00 90.81 167 CYS A N 1
ATOM 1357 C CA . CYS A 1 167 ? -20.848 0.991 12.955 1.00 90.81 167 CYS A CA 1
ATOM 1358 C C . CYS A 1 167 ? -22.270 0.710 13.476 1.00 90.81 167 CYS A C 1
ATOM 1360 O O . CYS A 1 167 ? -22.416 -0.036 14.441 1.00 90.81 167 CYS A O 1
ATOM 1362 N N . THR A 1 168 ? -23.323 1.272 12.869 1.00 90.75 168 THR A N 1
ATOM 1363 C CA . THR A 1 168 ? -24.716 1.022 13.288 1.00 90.75 168 THR A CA 1
ATOM 1364 C C . THR A 1 168 ? -25.382 -0.133 12.544 1.00 90.75 168 THR A C 1
ATOM 1366 O O . THR A 1 168 ? -26.487 -0.533 12.916 1.00 90.75 168 THR A O 1
ATOM 1369 N N . ILE A 1 169 ? -24.736 -0.696 11.516 1.00 89.75 169 ILE A N 1
ATOM 1370 C CA . ILE A 1 169 ? -25.292 -1.816 10.749 1.00 89.75 169 ILE A CA 1
ATOM 1371 C C . ILE A 1 169 ? -25.405 -3.051 11.646 1.00 89.75 169 ILE A C 1
ATOM 1373 O O . ILE A 1 169 ? -24.407 -3.598 12.114 1.00 89.75 169 ILE A O 1
ATOM 1377 N N . GLN A 1 170 ? -26.636 -3.530 11.817 1.00 89.38 170 GLN A N 1
ATOM 1378 C CA . GLN A 1 170 ? -26.945 -4.807 12.451 1.00 89.38 170 GLN A CA 1
ATOM 1379 C C . GLN A 1 170 ? -27.498 -5.757 11.396 1.00 89.38 170 GLN A C 1
ATOM 1381 O O . GLN A 1 170 ? -28.521 -5.477 10.770 1.00 89.38 170 GLN A O 1
ATOM 1386 N N . HIS A 1 171 ? -26.818 -6.879 11.176 1.00 89.00 171 HIS A N 1
ATOM 1387 C CA . HIS A 1 171 ? -27.246 -7.865 10.193 1.00 89.00 171 HIS A CA 1
ATOM 1388 C C . HIS A 1 171 ? -26.856 -9.281 10.641 1.00 89.00 171 HIS A C 1
ATOM 1390 O O . HIS A 1 171 ? -25.720 -9.470 11.073 1.00 89.00 171 HIS A O 1
ATOM 1396 N N . PRO A 1 172 ? -27.731 -10.295 10.483 1.00 88.44 172 PRO A N 1
ATOM 1397 C CA . PRO A 1 172 ? -27.475 -11.655 10.977 1.00 88.44 172 PRO A CA 1
ATOM 1398 C C . PRO A 1 172 ? -26.197 -12.314 10.437 1.00 88.44 172 PRO A C 1
ATOM 1400 O O . PRO A 1 172 ? -25.647 -13.206 11.071 1.00 88.44 172 PRO A O 1
ATOM 1403 N N . TYR A 1 173 ? -25.733 -11.880 9.262 1.00 83.50 173 TYR A N 1
ATOM 1404 C CA . TYR A 1 173 ? -24.575 -12.453 8.565 1.00 83.50 173 TYR A CA 1
ATOM 1405 C C . TYR A 1 173 ? -23.408 -11.473 8.367 1.00 83.50 173 TYR A C 1
ATOM 1407 O O . TYR A 1 173 ? -22.457 -11.800 7.661 1.00 83.50 173 TYR A O 1
ATOM 1415 N N . ILE A 1 174 ? -23.477 -10.258 8.926 1.00 81.94 174 ILE A N 1
ATOM 1416 C CA . ILE A 1 174 ? -22.366 -9.293 8.856 1.00 81.94 174 ILE A CA 1
ATOM 1417 C C . ILE A 1 174 ? -21.904 -9.017 10.277 1.00 81.94 174 ILE A C 1
ATOM 1419 O O . ILE A 1 174 ? -22.670 -8.515 11.095 1.00 81.94 174 ILE A O 1
ATOM 1423 N N . TYR A 1 175 ? -20.639 -9.329 10.548 1.00 80.38 175 TYR A N 1
ATOM 1424 C CA . TYR A 1 175 ? -20.043 -9.043 11.844 1.00 80.38 175 TYR A CA 1
ATOM 1425 C C . TYR A 1 175 ? -20.000 -7.525 12.086 1.00 80.38 175 TYR A C 1
ATOM 1427 O O . TYR A 1 175 ? -19.532 -6.796 11.197 1.00 80.38 175 TYR A O 1
ATOM 1435 N N . PRO A 1 176 ? -20.470 -7.033 13.245 1.00 82.19 176 PRO A N 1
ATOM 1436 C CA . PRO A 1 176 ? -20.526 -5.606 13.521 1.00 82.19 176 PRO A CA 1
ATOM 1437 C C . PRO A 1 176 ? -19.126 -4.989 13.570 1.00 82.19 176 PRO A C 1
ATOM 1439 O O . PRO A 1 176 ? -18.135 -5.629 13.919 1.00 82.19 176 PRO A O 1
ATOM 1442 N N . THR A 1 177 ? -19.043 -3.712 13.207 1.00 85.06 177 THR A N 1
ATOM 1443 C CA . THR A 1 177 ? -17.822 -2.927 13.400 1.00 85.06 177 THR A CA 1
ATOM 1444 C C . THR A 1 177 ? -17.924 -2.210 14.738 1.00 85.06 177 THR A C 1
ATOM 1446 O O . THR A 1 177 ? -18.777 -1.343 14.900 1.00 85.06 177 THR A O 1
ATOM 1449 N N . THR A 1 178 ? -17.070 -2.585 15.692 1.00 81.69 178 THR A N 1
ATOM 1450 C CA . THR A 1 178 ? -17.080 -2.044 17.060 1.00 81.69 178 THR A CA 1
ATOM 1451 C C . THR A 1 178 ? -16.770 -0.552 17.067 1.00 81.69 178 THR A C 1
ATOM 1453 O O . THR A 1 178 ? -17.351 0.211 17.835 1.00 81.69 178 THR A O 1
ATOM 1456 N N . PHE A 1 179 ? -15.835 -0.136 16.213 1.00 85.06 179 PHE A N 1
ATOM 1457 C CA . PHE A 1 179 ? -15.359 1.236 16.159 1.00 85.06 179 PHE A CA 1
ATOM 1458 C C . PHE A 1 179 ? -14.721 1.539 14.804 1.00 85.06 179 PHE A C 1
ATOM 1460 O O . PHE A 1 179 ? -14.066 0.681 14.209 1.00 85.06 179 PHE A O 1
ATOM 1467 N N . ALA A 1 180 ? -14.908 2.765 14.321 1.00 90.81 180 ALA A N 1
ATOM 1468 C CA . ALA A 1 180 ? -14.272 3.261 13.112 1.00 90.81 180 ALA A CA 1
ATOM 1469 C C . ALA A 1 180 ? -14.055 4.774 13.214 1.00 90.81 180 ALA A C 1
ATOM 1471 O O . ALA A 1 180 ? -14.986 5.506 13.555 1.00 90.81 180 ALA A O 1
ATOM 1472 N N . LEU A 1 181 ? -12.849 5.236 12.892 1.00 87.75 181 LEU A N 1
ATOM 1473 C CA . LEU A 1 181 ? -12.477 6.645 12.870 1.00 87.75 181 LEU A CA 1
ATOM 1474 C C . LEU A 1 181 ? -11.788 7.008 11.556 1.00 87.75 181 LEU A C 1
ATOM 1476 O O . LEU A 1 181 ? -10.904 6.270 11.118 1.00 87.75 181 LEU A O 1
ATOM 1480 N N . PRO A 1 182 ? -12.132 8.151 10.944 1.00 88.50 182 PRO A N 1
ATOM 1481 C CA . PRO A 1 182 ? -11.321 8.705 9.872 1.00 88.50 182 PRO A CA 1
ATOM 1482 C C . PRO A 1 182 ? -9.984 9.211 10.432 1.00 88.50 182 PRO A C 1
ATOM 1484 O O . PRO A 1 182 ? -9.885 9.599 11.598 1.00 88.50 182 PRO A O 1
ATOM 1487 N N . CYS A 1 183 ? -8.966 9.235 9.583 1.00 83.56 183 CYS A N 1
ATOM 1488 C CA . CYS A 1 183 ? -7.684 9.877 9.844 1.00 83.56 183 CYS A CA 1
ATOM 1489 C C . CYS A 1 183 ? -7.163 10.514 8.549 1.00 83.56 183 CYS A C 1
ATOM 1491 O O . CYS A 1 183 ? -7.731 10.309 7.478 1.00 83.56 183 CYS A O 1
ATOM 1493 N N . GLU A 1 184 ? -6.085 11.288 8.646 1.00 82.62 184 GLU A N 1
ATOM 1494 C CA . GLU A 1 184 ? -5.534 12.054 7.519 1.00 82.62 184 GLU A CA 1
ATOM 1495 C C . GLU A 1 184 ? -5.246 11.185 6.284 1.00 82.62 184 GLU A C 1
ATOM 1497 O O . GLU A 1 184 ? -5.573 11.554 5.158 1.00 82.62 184 GLU A O 1
ATOM 1502 N N . VAL A 1 185 ? -4.702 9.989 6.504 1.00 85.25 185 VAL A N 1
ATOM 1503 C CA . VAL A 1 185 ? -4.264 9.085 5.434 1.00 85.25 185 VAL A CA 1
ATOM 1504 C C . VAL A 1 185 ? -5.234 7.927 5.178 1.00 85.25 185 VAL A C 1
ATOM 1506 O O . VAL A 1 185 ? -4.923 7.038 4.387 1.00 85.25 185 VAL A O 1
ATOM 1509 N N . GLY A 1 186 ? -6.408 7.896 5.821 1.00 89.50 186 GLY A N 1
ATOM 1510 C CA . GLY A 1 186 ? -7.290 6.733 5.728 1.00 89.50 186 GLY A CA 1
ATOM 1511 C C . GLY A 1 186 ? -8.402 6.644 6.768 1.00 89.50 186 GLY A C 1
ATOM 1512 O O . GLY A 1 186 ? -8.963 7.636 7.230 1.00 89.50 186 GLY A O 1
ATOM 1513 N N . ALA A 1 187 ? -8.692 5.417 7.191 1.00 91.56 187 ALA A N 1
ATOM 1514 C CA . ALA A 1 187 ? -9.580 5.131 8.306 1.00 91.56 187 ALA A CA 1
ATOM 1515 C C . ALA A 1 187 ? -9.043 3.990 9.172 1.00 91.56 187 ALA A C 1
ATOM 1517 O O . ALA A 1 187 ? -8.607 2.950 8.673 1.00 91.56 187 ALA A O 1
ATOM 1518 N N . LEU A 1 188 ? -9.156 4.176 10.483 1.00 92.00 188 LEU A N 1
ATOM 1519 C CA . LEU A 1 188 ? -8.862 3.176 11.491 1.00 92.00 188 LEU A CA 1
ATOM 1520 C C . LEU A 1 188 ? -10.151 2.464 11.888 1.00 92.00 188 LEU A C 1
ATOM 1522 O O . LEU A 1 188 ? -11.130 3.103 12.261 1.00 92.00 188 LEU A O 1
ATOM 1526 N N . ILE A 1 189 ? -10.160 1.140 11.832 1.00 92.31 189 ILE A N 1
ATOM 1527 C CA . ILE A 1 189 ? -11.322 0.306 12.129 1.00 92.31 189 ILE A CA 1
ATOM 1528 C C . ILE A 1 189 ? -10.918 -0.727 13.174 1.00 92.31 189 ILE A C 1
ATOM 1530 O O . ILE A 1 189 ? -9.895 -1.385 13.031 1.00 92.31 189 ILE A O 1
ATOM 1534 N N . LEU A 1 190 ? -11.739 -0.916 14.198 1.00 90.25 190 LEU A N 1
ATOM 1535 C CA . LEU A 1 190 ? -11.550 -1.947 15.208 1.00 90.25 190 LEU A CA 1
ATOM 1536 C C . LEU A 1 190 ? -12.707 -2.946 15.144 1.00 90.25 190 LEU A C 1
ATOM 1538 O O . LEU A 1 190 ? -13.883 -2.568 15.110 1.00 90.25 190 LEU A O 1
ATOM 1542 N N . ARG A 1 191 ? -12.363 -4.231 15.135 1.00 89.88 191 ARG A N 1
ATOM 1543 C CA . ARG A 1 191 ? -13.307 -5.352 15.162 1.00 89.88 191 ARG A CA 1
ATOM 1544 C C . ARG A 1 191 ? -12.865 -6.368 16.192 1.00 89.88 191 ARG A C 1
ATOM 1546 O O . ARG A 1 191 ? -11.678 -6.468 16.468 1.00 89.88 191 ARG A O 1
ATOM 1553 N N . GLU A 1 192 ? -13.793 -7.143 16.724 1.00 87.62 192 GLU A N 1
ATOM 1554 C CA . GLU A 1 192 ? -13.419 -8.297 17.542 1.00 87.62 192 GLU A CA 1
ATOM 1555 C C . GLU A 1 192 ? -12.674 -9.327 16.683 1.00 87.62 192 GLU A C 1
ATOM 1557 O O . GLU A 1 192 ? -12.975 -9.521 15.499 1.00 87.62 192 GLU A O 1
ATOM 1562 N N . PHE A 1 193 ? -11.660 -9.953 17.271 1.00 85.88 193 PHE A N 1
ATOM 1563 C CA . PHE A 1 193 ? -10.922 -11.040 16.651 1.00 85.88 193 PHE A CA 1
ATOM 1564 C C . PHE A 1 193 ? -11.719 -12.338 16.790 1.00 85.88 193 PHE A C 1
ATOM 1566 O O . PHE A 1 193 ? -12.098 -12.723 17.896 1.00 85.88 193 PHE A O 1
ATOM 1573 N N . ASN A 1 194 ? -11.945 -13.024 15.667 1.00 83.69 194 ASN A N 1
ATOM 1574 C CA . ASN A 1 194 ? -12.537 -14.355 15.670 1.00 83.69 194 ASN A CA 1
ATOM 1575 C C . ASN A 1 194 ? -11.442 -15.413 15.442 1.00 83.69 194 ASN A C 1
ATOM 1577 O O . ASN A 1 194 ? -10.948 -15.502 14.314 1.00 83.69 194 ASN A O 1
ATOM 1581 N N . PRO A 1 195 ? -11.088 -16.232 16.451 1.00 80.62 195 PRO A N 1
ATOM 1582 C CA . PRO A 1 195 ? -10.068 -17.272 16.301 1.00 80.62 195 PRO A CA 1
ATOM 1583 C C . PRO A 1 195 ? -10.464 -18.360 15.296 1.00 80.62 195 PRO A C 1
ATOM 1585 O O . PRO A 1 195 ? -9.594 -18.950 14.664 1.00 80.62 195 PRO A O 1
ATOM 1588 N N . GLU A 1 196 ? -11.763 -18.577 15.083 1.00 82.38 196 GLU A N 1
ATOM 1589 C CA . GLU A 1 196 ? -12.276 -19.541 14.100 1.00 82.38 196 GLU A CA 1
ATOM 1590 C C . GLU A 1 196 ? -12.188 -19.021 12.652 1.00 82.38 196 GLU A C 1
ATOM 1592 O O . GLU A 1 196 ? -12.439 -19.750 11.694 1.00 82.38 196 GLU A O 1
ATOM 1597 N N . GLY A 1 197 ? -11.824 -17.749 12.475 1.00 80.75 197 GLY A N 1
ATOM 1598 C CA . GLY A 1 197 ? -11.731 -17.101 11.175 1.00 80.75 197 GLY A CA 1
ATOM 1599 C C . GLY A 1 197 ? -13.068 -16.639 10.600 1.00 80.75 197 GLY A C 1
ATOM 1600 O O . GLY A 1 197 ? -14.133 -16.674 11.219 1.00 80.75 197 GLY A O 1
ATOM 1601 N N . SER A 1 198 ? -12.997 -16.094 9.395 1.00 80.50 198 SER A N 1
ATOM 1602 C CA . SER A 1 198 ? -14.132 -15.590 8.631 1.00 80.50 198 SER A CA 1
ATOM 1603 C C . SER A 1 198 ? -14.676 -16.649 7.675 1.00 80.50 198 SER A C 1
ATOM 1605 O O . SER A 1 198 ? -13.982 -17.588 7.293 1.00 80.50 198 SER A O 1
ATOM 1607 N N . LEU A 1 199 ? -15.900 -16.450 7.172 1.00 83.69 199 LEU A N 1
ATOM 1608 C CA . LEU A 1 199 ? -16.458 -17.275 6.089 1.00 83.69 199 LEU A CA 1
ATOM 1609 C C . LEU A 1 199 ? -15.505 -17.379 4.884 1.00 83.69 199 LEU A C 1
ATOM 1611 O O . LEU A 1 199 ? -15.435 -18.417 4.230 1.00 83.69 199 LEU A O 1
ATOM 1615 N N . LYS A 1 200 ? -14.755 -16.307 4.597 1.00 83.19 200 LYS A N 1
ATOM 1616 C CA . LYS A 1 200 ? -13.764 -16.302 3.524 1.00 83.19 200 LYS A CA 1
ATOM 1617 C C . LYS A 1 200 ? -12.655 -17.322 3.803 1.00 83.19 200 LYS A C 1
ATOM 1619 O O . LYS A 1 200 ? -12.300 -18.070 2.899 1.00 83.19 200 LYS A O 1
ATOM 1624 N N . ASP A 1 201 ? -12.167 -17.395 5.034 1.00 84.19 201 ASP A N 1
ATOM 1625 C CA . ASP A 1 201 ? -11.100 -18.323 5.421 1.00 84.19 201 ASP A CA 1
ATOM 1626 C C . ASP A 1 201 ? -11.547 -19.781 5.228 1.00 84.19 201 ASP A C 1
ATOM 1628 O O . ASP A 1 201 ? -10.830 -20.566 4.605 1.00 84.19 201 ASP A O 1
ATOM 1632 N N . TYR A 1 202 ? -12.795 -20.108 5.586 1.00 85.00 202 TYR A N 1
ATOM 1633 C CA . TYR A 1 202 ? -13.389 -21.423 5.305 1.00 85.00 202 TYR A CA 1
ATOM 1634 C C . TYR A 1 202 ? -13.507 -21.729 3.805 1.00 85.00 202 TYR A C 1
ATOM 1636 O O . TYR A 1 202 ? -13.145 -22.824 3.372 1.00 85.00 202 TYR A O 1
ATOM 1644 N N . ILE A 1 203 ? -13.991 -20.777 2.997 1.00 89.12 203 ILE A N 1
ATOM 1645 C CA . ILE A 1 203 ? -14.151 -20.959 1.541 1.00 89.12 203 ILE A CA 1
ATOM 1646 C C . ILE A 1 203 ? -12.800 -21.236 0.873 1.00 89.12 203 ILE A C 1
ATOM 1648 O O . ILE A 1 203 ? -12.702 -22.115 0.015 1.00 89.12 203 ILE A O 1
ATOM 1652 N N . TYR A 1 204 ? -11.761 -20.502 1.270 1.00 86.44 204 TYR A N 1
ATOM 1653 C CA . TYR A 1 204 ? -10.421 -20.641 0.701 1.00 86.44 204 TYR A CA 1
ATOM 1654 C C . TYR A 1 204 ? -9.559 -21.696 1.410 1.00 86.44 204 TYR A C 1
ATOM 1656 O O . TYR A 1 204 ? -8.421 -21.904 0.997 1.00 86.44 204 TYR A O 1
ATOM 1664 N N . LYS A 1 205 ? -10.099 -22.394 2.422 1.00 86.00 205 LYS A N 1
ATOM 1665 C CA . LYS A 1 205 ? -9.394 -23.405 3.230 1.00 86.00 205 LYS A CA 1
ATOM 1666 C C . LYS A 1 205 ? -8.088 -22.870 3.829 1.00 86.00 205 LYS A C 1
ATOM 1668 O O . LYS A 1 205 ? -7.068 -23.557 3.833 1.00 86.00 205 LYS A O 1
ATOM 1673 N N . VAL A 1 206 ? -8.126 -21.629 4.301 1.00 78.25 206 VAL A N 1
ATOM 1674 C CA . VAL A 1 206 ? -7.005 -20.973 4.974 1.00 78.25 206 VAL A CA 1
ATOM 1675 C C . VAL A 1 206 ? -7.238 -21.083 6.475 1.00 78.25 206 VAL A C 1
ATOM 1677 O O . VAL A 1 206 ? -8.316 -20.749 6.959 1.00 78.25 206 VAL A O 1
ATOM 1680 N N . HIS A 1 207 ? -6.239 -21.563 7.212 1.00 65.94 207 HIS A N 1
ATOM 1681 C CA . HIS A 1 207 ? -6.270 -21.563 8.671 1.00 65.94 207 HIS A CA 1
ATOM 1682 C C . HIS A 1 207 ? -5.541 -20.327 9.191 1.00 65.94 207 HIS A C 1
ATOM 1684 O O . HIS A 1 207 ? -4.419 -20.048 8.769 1.00 65.94 207 HIS A O 1
ATOM 1690 N N . LEU A 1 208 ? -6.171 -19.602 10.117 1.00 62.56 208 LEU A N 1
ATOM 1691 C CA . LEU A 1 208 ? -5.482 -18.581 10.896 1.00 62.56 208 LEU A CA 1
ATOM 1692 C C . LEU A 1 208 ? -4.493 -19.279 11.828 1.00 62.56 208 LEU A C 1
ATOM 1694 O O . LEU A 1 208 ? -4.892 -19.932 12.788 1.00 62.56 208 LEU A O 1
ATOM 1698 N N . VAL A 1 209 ? -3.203 -19.153 11.532 1.00 51.91 209 VAL A N 1
ATOM 1699 C CA . VAL A 1 209 ? -2.136 -19.520 12.462 1.00 51.91 209 VAL A CA 1
ATOM 1700 C C . VAL A 1 209 ? -1.667 -18.219 13.099 1.00 51.91 209 VAL A C 1
ATOM 1702 O O . VAL A 1 209 ? -0.911 -17.473 12.484 1.00 51.91 209 VAL A O 1
ATOM 1705 N N . MET A 1 210 ? -2.168 -17.911 14.295 1.00 51.34 210 MET A N 1
ATOM 1706 C CA . MET A 1 210 ? -1.491 -16.937 15.153 1.00 51.34 210 MET A CA 1
ATOM 1707 C C . MET A 1 210 ? -0.296 -17.662 15.778 1.00 51.34 210 MET A C 1
ATOM 1709 O O . MET A 1 210 ? -0.490 -18.728 16.369 1.00 51.34 210 MET A O 1
ATOM 1713 N N . ILE A 1 211 ? 0.916 -17.152 15.544 1.00 40.25 211 ILE A N 1
ATOM 1714 C CA . ILE A 1 211 ? 2.174 -17.708 16.071 1.00 40.25 211 ILE A CA 1
ATOM 1715 C C . ILE A 1 211 ? 2.374 -17.210 17.501 1.00 40.25 211 ILE A C 1
ATOM 1717 O O . ILE A 1 211 ? 2.153 -16.002 17.723 1.00 40.25 211 ILE A O 1
#

Radius of gyration: 22.05 Å; chains: 1; bounding box: 54×40×62 Å

pLDDT: mean 85.06, std 8.46, range [40.25, 94.5]